Protein AF-A0A1I7RRE3-F1 (afdb_monomer_lite)

pLDDT: mean 70.36, std 20.57, range [21.48, 95.56]

Structure (mmCIF, N/CA/C/O backbone):
data_AF-A0A1I7RRE3-F1
#
_entry.id   AF-A0A1I7RRE3-F1
#
loop_
_atom_site.group_PDB
_atom_site.id
_atom_site.type_symbol
_atom_site.label_atom_id
_atom_site.label_alt_id
_atom_site.label_comp_id
_atom_site.label_asym_id
_atom_site.label_entity_id
_atom_site.label_seq_id
_atom_site.pdbx_PDB_ins_code
_atom_site.Cartn_x
_atom_site.Cartn_y
_atom_site.Cartn_z
_atom_site.occupancy
_atom_site.B_iso_or_equiv
_atom_site.auth_seq_id
_atom_site.auth_comp_id
_atom_site.auth_asym_id
_atom_site.auth_atom_id
_atom_site.pdbx_PDB_model_num
ATOM 1 N N . MET A 1 1 ? 34.543 3.860 60.910 1.00 34.72 1 MET A N 1
ATOM 2 C CA . MET A 1 1 ? 34.841 2.907 59.824 1.00 34.72 1 MET A CA 1
ATOM 3 C C . MET A 1 1 ? 33.791 3.144 58.756 1.00 34.72 1 MET A C 1
ATOM 5 O O . MET A 1 1 ? 32.624 2.877 58.995 1.00 34.72 1 MET A O 1
ATOM 9 N N . VAL A 1 2 ? 34.185 3.842 57.694 1.00 21.48 2 VAL A N 1
ATOM 10 C CA . VAL A 1 2 ? 33.288 4.367 56.658 1.00 21.48 2 VAL A CA 1
ATOM 11 C C . VAL A 1 2 ? 33.122 3.292 55.588 1.00 21.48 2 VAL A C 1
ATOM 13 O O . VAL A 1 2 ? 34.117 2.797 55.067 1.00 21.48 2 VAL A O 1
ATOM 16 N N . ILE A 1 3 ? 31.878 2.930 55.284 1.00 27.42 3 ILE A N 1
ATOM 17 C CA . ILE A 1 3 ? 31.523 2.140 54.104 1.00 27.42 3 ILE A CA 1
ATOM 18 C C . ILE A 1 3 ? 31.397 3.135 52.949 1.00 27.42 3 ILE A C 1
ATOM 20 O O . ILE A 1 3 ? 30.642 4.099 53.057 1.00 27.42 3 ILE A O 1
ATOM 24 N N . THR A 1 4 ? 32.152 2.919 51.874 1.00 25.50 4 THR A N 1
ATOM 25 C CA . THR A 1 4 ? 31.951 3.606 50.591 1.00 25.50 4 THR A CA 1
ATOM 26 C C . THR A 1 4 ? 31.671 2.571 49.511 1.00 25.50 4 THR A C 1
ATOM 28 O O . THR A 1 4 ? 32.272 1.498 49.487 1.00 25.50 4 THR A O 1
ATOM 31 N N . GLU A 1 5 ? 30.699 2.909 48.669 1.00 33.19 5 GLU A N 1
ATOM 32 C CA . GLU A 1 5 ? 30.283 2.206 47.459 1.00 33.19 5 GLU A CA 1
ATOM 33 C C . GLU A 1 5 ? 31.409 2.166 46.414 1.00 33.19 5 GLU A C 1
ATOM 35 O O . GLU A 1 5 ? 32.182 3.114 46.281 1.00 33.19 5 GLU A O 1
ATOM 40 N N . SER A 1 6 ? 31.446 1.107 45.601 1.00 26.72 6 SER A N 1
ATOM 41 C CA . SER A 1 6 ? 32.054 1.157 44.266 1.00 26.72 6 SER A CA 1
ATOM 42 C C . SER A 1 6 ? 31.208 0.347 43.274 1.00 26.72 6 SER A C 1
ATOM 44 O O . SER A 1 6 ? 30.738 -0.747 43.582 1.00 26.72 6 SER A O 1
ATOM 46 N N . GLN A 1 7 ? 30.944 0.957 42.116 1.00 30.67 7 GLN A N 1
ATOM 47 C CA . GLN A 1 7 ? 30.144 0.447 40.995 1.00 30.67 7 GLN A CA 1
ATOM 48 C C . GLN A 1 7 ? 30.857 -0.682 40.225 1.00 30.67 7 GLN A C 1
ATOM 50 O O . GLN A 1 7 ? 32.088 -0.699 40.209 1.00 30.67 7 GLN A O 1
ATOM 55 N N . PRO A 1 8 ? 30.141 -1.512 39.438 1.00 35.22 8 PRO A N 1
ATOM 56 C CA . PRO A 1 8 ? 30.727 -2.186 38.291 1.00 35.22 8 PRO A CA 1
ATOM 57 C C . PRO A 1 8 ? 30.384 -1.416 37.004 1.00 35.22 8 PRO A C 1
ATOM 59 O O . PRO A 1 8 ? 29.251 -1.441 36.527 1.00 35.22 8 PRO A O 1
ATOM 62 N N . SER A 1 9 ? 31.378 -0.756 36.414 1.00 33.72 9 SER A N 1
ATOM 63 C CA . SER A 1 9 ? 31.371 -0.401 34.993 1.00 33.72 9 SER A CA 1
ATOM 64 C C . SER A 1 9 ? 32.322 -1.355 34.278 1.00 33.72 9 SER A C 1
ATOM 66 O O . SER A 1 9 ? 33.537 -1.202 34.375 1.00 33.72 9 SER A O 1
ATOM 68 N N . SER A 1 10 ? 31.780 -2.342 33.573 1.00 34.59 10 SER A N 1
ATOM 69 C CA . SER A 1 10 ? 32.532 -3.027 32.520 1.00 34.59 10 SER A CA 1
ATOM 70 C C . SER A 1 10 ? 31.698 -2.992 31.252 1.00 34.59 10 SER A C 1
ATOM 72 O O . SER A 1 10 ? 30.489 -3.234 31.270 1.00 34.59 10 SER A O 1
ATOM 74 N N . THR A 1 11 ? 32.333 -2.559 30.175 1.00 39.00 11 THR A N 1
ATOM 75 C CA . THR A 1 11 ? 31.716 -2.417 28.860 1.00 39.00 11 THR A CA 1
ATOM 76 C C . THR A 1 11 ? 31.783 -3.756 28.116 1.00 39.00 11 THR A C 1
ATOM 78 O O . THR A 1 11 ? 32.614 -4.601 28.446 1.00 39.00 11 THR A O 1
ATOM 81 N N . PRO A 1 12 ? 30.975 -3.973 27.062 1.00 35.09 12 PRO A N 1
ATOM 82 C CA . PRO A 1 12 ? 31.058 -5.179 26.225 1.00 35.09 12 PRO A CA 1
ATOM 83 C C . PRO A 1 12 ? 32.452 -5.430 25.619 1.00 35.09 12 PRO A C 1
ATOM 85 O O . PRO A 1 12 ? 32.761 -6.548 25.211 1.00 35.09 12 PRO A O 1
ATOM 88 N N . LEU A 1 13 ? 33.299 -4.395 25.571 1.00 33.91 13 LEU A N 1
ATOM 89 C CA . LEU A 1 13 ? 34.683 -4.469 25.114 1.00 33.91 13 LEU A CA 1
ATOM 90 C C . LEU A 1 13 ? 35.576 -5.247 26.097 1.00 33.91 13 LEU A C 1
ATOM 92 O O . LEU A 1 13 ? 36.453 -5.991 25.666 1.00 33.91 13 LEU A O 1
ATOM 96 N N . ASP A 1 14 ? 35.304 -5.138 27.400 1.00 36.62 14 ASP A N 1
ATOM 97 C CA . ASP A 1 14 ? 36.082 -5.795 28.455 1.00 36.62 14 ASP A CA 1
ATOM 98 C C . ASP A 1 14 ? 35.827 -7.311 28.471 1.00 36.62 14 ASP A C 1
ATOM 100 O O . ASP A 1 14 ? 36.743 -8.097 28.698 1.00 36.62 14 ASP A O 1
ATOM 104 N N . ALA A 1 15 ? 34.610 -7.742 28.116 1.00 37.78 15 ALA A N 1
ATOM 105 C CA . ALA A 1 15 ? 34.274 -9.155 27.930 1.00 37.78 15 ALA A CA 1
ATOM 106 C C . ALA A 1 15 ? 34.931 -9.766 26.671 1.00 37.78 15 ALA A C 1
ATOM 108 O O . ALA A 1 15 ? 35.327 -10.932 26.683 1.00 37.78 15 ALA A O 1
ATOM 109 N N . LEU A 1 16 ? 35.099 -8.981 25.598 1.00 33.88 16 LEU A N 1
ATOM 110 C CA . LEU A 1 16 ? 35.800 -9.398 24.373 1.00 33.88 16 LEU A CA 1
ATOM 111 C C . LEU A 1 16 ? 37.323 -9.486 24.568 1.00 33.88 16 LEU A C 1
ATOM 113 O O . LEU A 1 16 ? 37.954 -10.405 24.049 1.00 33.88 16 LEU A O 1
ATOM 117 N N . LEU A 1 17 ? 37.908 -8.578 25.354 1.00 35.16 17 LEU A N 1
ATOM 118 C CA . LEU A 1 17 ? 39.323 -8.621 25.748 1.00 35.16 17 LEU A CA 1
ATOM 119 C C . LEU A 1 17 ? 39.625 -9.773 26.720 1.00 35.16 17 LEU A C 1
ATOM 121 O O . LEU A 1 17 ? 40.688 -10.391 26.629 1.00 35.16 17 LEU A O 1
ATOM 125 N N . LEU A 1 18 ? 38.676 -10.123 27.594 1.00 35.59 18 LEU A N 1
ATOM 126 C CA . LEU A 1 18 ? 38.779 -11.300 28.459 1.00 35.59 18 LEU A CA 1
ATOM 127 C C . LEU A 1 18 ? 38.742 -12.607 27.640 1.00 35.59 18 LEU A C 1
ATOM 129 O O . LEU A 1 18 ? 39.507 -13.528 27.902 1.00 35.59 18 LEU A O 1
ATOM 133 N N . LEU A 1 19 ? 37.921 -12.671 26.586 1.00 34.41 19 LEU A N 1
ATOM 134 C CA . LEU A 1 19 ? 37.891 -13.808 25.654 1.00 34.41 19 LEU A CA 1
ATOM 135 C C . LEU A 1 19 ? 39.173 -13.929 24.813 1.00 34.41 19 LEU A C 1
ATOM 137 O O . LEU A 1 19 ? 39.631 -15.040 24.556 1.00 34.41 19 LEU A O 1
ATOM 141 N N . ALA A 1 20 ? 39.786 -12.806 24.429 1.00 34.31 20 ALA A N 1
ATOM 142 C CA . ALA A 1 20 ? 41.046 -12.788 23.681 1.00 34.31 20 ALA A CA 1
ATOM 143 C C . ALA A 1 20 ? 42.277 -13.168 24.530 1.00 34.31 20 ALA A C 1
ATOM 145 O O . ALA A 1 20 ? 43.298 -13.554 23.974 1.00 34.31 20 ALA A O 1
ATOM 146 N N . THR A 1 21 ? 42.190 -13.073 25.861 1.00 35.84 21 THR A N 1
ATOM 147 C CA . THR A 1 21 ? 43.299 -13.389 26.786 1.00 35.84 21 THR A CA 1
ATOM 148 C C . THR A 1 21 ? 43.244 -14.807 27.364 1.00 35.84 21 THR A C 1
ATOM 150 O O . THR A 1 21 ? 44.251 -15.284 27.881 1.00 35.84 21 THR A O 1
ATOM 153 N N . ILE A 1 22 ? 42.103 -15.500 27.259 1.00 36.47 22 ILE A N 1
ATOM 154 C CA . ILE A 1 22 ? 41.921 -16.884 27.744 1.00 36.47 22 ILE A CA 1
ATOM 155 C C . ILE A 1 22 ? 42.278 -17.933 26.669 1.00 36.47 22 ILE A C 1
ATOM 157 O O . ILE A 1 22 ? 42.513 -19.096 26.996 1.00 36.47 22 ILE A O 1
ATOM 161 N N . LEU A 1 23 ? 42.377 -17.546 25.393 1.00 35.16 23 LEU A N 1
ATOM 162 C CA . LEU A 1 23 ? 42.794 -18.448 24.316 1.00 35.16 23 LEU A CA 1
ATOM 163 C C . LEU A 1 23 ? 44.332 -18.481 24.214 1.00 35.16 23 LEU A C 1
ATOM 165 O O . LEU A 1 23 ? 44.925 -17.454 23.888 1.00 35.16 23 LEU A O 1
ATOM 169 N N . PRO A 1 24 ? 45.007 -19.620 24.468 1.00 31.64 24 PRO A N 1
ATOM 170 C CA . PRO A 1 24 ? 46.436 -19.734 24.192 1.00 31.64 24 PRO A CA 1
ATOM 171 C C . PRO A 1 24 ? 46.684 -19.653 22.677 1.00 31.64 24 PRO A C 1
ATOM 173 O O . PRO A 1 24 ? 45.815 -20.039 21.894 1.00 31.64 24 PRO A O 1
ATOM 176 N N . ASP A 1 25 ? 47.887 -19.210 22.288 1.00 34.03 25 ASP A N 1
ATOM 177 C CA . ASP A 1 25 ? 48.413 -18.955 20.925 1.00 34.03 25 ASP A CA 1
ATOM 178 C C . ASP A 1 25 ? 48.361 -20.137 19.915 1.00 34.03 25 ASP A C 1
ATOM 180 O O . ASP A 1 25 ? 49.099 -20.177 18.932 1.00 34.03 25 ASP A O 1
ATOM 184 N N . ALA A 1 26 ? 47.495 -21.128 20.117 1.00 34.12 26 ALA A N 1
ATOM 185 C CA . ALA A 1 26 ? 47.406 -22.353 19.334 1.00 34.12 26 ALA A CA 1
ATOM 186 C C . ALA A 1 26 ? 45.986 -22.634 18.813 1.00 34.12 26 ALA A C 1
ATOM 188 O O . ALA A 1 26 ? 45.531 -23.769 18.859 1.00 34.12 26 ALA A O 1
ATOM 189 N N . PHE A 1 27 ? 45.283 -21.635 18.276 1.00 35.47 27 PHE A N 1
ATOM 190 C CA . PHE A 1 27 ? 44.182 -21.881 17.337 1.00 35.47 27 PHE A CA 1
ATOM 191 C C . PHE A 1 27 ? 44.278 -20.897 16.174 1.00 35.47 27 PHE A C 1
ATOM 193 O O . PHE A 1 27 ? 43.801 -19.766 16.220 1.00 35.47 27 PHE A O 1
ATOM 200 N N . LEU A 1 28 ? 44.974 -21.354 15.133 1.00 33.28 28 LEU A N 1
ATOM 201 C CA . LEU A 1 28 ? 45.070 -20.695 13.839 1.00 33.28 28 LEU A CA 1
ATOM 202 C C . LEU A 1 28 ? 43.667 -20.449 13.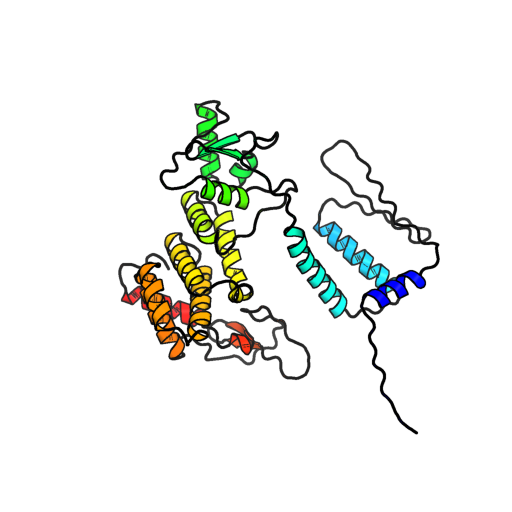269 1.00 33.28 28 LEU A C 1
ATOM 204 O O . LEU A 1 28 ? 42.800 -21.323 13.309 1.00 33.28 28 LEU A O 1
ATOM 208 N N . LEU A 1 29 ? 43.489 -19.242 12.732 1.00 34.69 29 LEU A N 1
ATOM 209 C CA . LEU A 1 29 ? 42.355 -18.803 11.921 1.00 34.69 29 LEU A CA 1
ATOM 210 C C . LEU A 1 29 ? 41.870 -19.906 10.958 1.00 34.69 29 LEU A C 1
ATOM 212 O O . LEU A 1 29 ? 42.706 -20.600 10.373 1.00 34.69 29 LEU A O 1
ATOM 216 N N . PRO A 1 30 ? 40.552 -20.043 10.718 1.00 36.41 30 PRO A N 1
ATOM 217 C CA . PRO A 1 30 ? 40.067 -20.900 9.646 1.00 36.41 30 PRO A CA 1
ATOM 218 C C . PRO A 1 30 ? 40.654 -20.415 8.315 1.00 36.41 30 PRO A C 1
ATOM 220 O O . PRO A 1 30 ? 40.437 -19.275 7.900 1.00 36.41 30 PRO A O 1
ATOM 223 N N . VAL A 1 31 ? 41.418 -21.284 7.655 1.00 34.12 31 VAL A N 1
ATOM 224 C CA . VAL A 1 31 ? 41.906 -21.054 6.295 1.00 34.12 31 VAL A CA 1
ATOM 225 C C . VAL A 1 31 ? 40.709 -21.202 5.361 1.00 34.12 31 VAL A C 1
ATOM 227 O O . VAL A 1 31 ? 40.138 -22.285 5.229 1.00 34.12 31 VAL A O 1
ATOM 230 N N . ILE A 1 32 ? 40.294 -20.092 4.755 1.00 34.56 32 ILE A N 1
ATOM 231 C CA . ILE A 1 32 ? 39.264 -20.070 3.718 1.00 34.56 32 ILE A CA 1
ATOM 232 C C . ILE A 1 32 ? 39.992 -20.166 2.380 1.00 34.56 32 ILE A C 1
ATOM 234 O O . ILE A 1 32 ? 40.516 -19.166 1.893 1.00 34.56 32 ILE A O 1
ATOM 238 N N . ASP A 1 33 ? 40.026 -21.360 1.795 1.00 33.47 33 ASP A N 1
ATOM 239 C CA . ASP A 1 33 ? 40.472 -21.538 0.414 1.00 33.47 33 ASP A CA 1
ATOM 240 C C . ASP A 1 33 ? 39.273 -21.408 -0.531 1.00 33.47 33 ASP A C 1
ATOM 242 O O . ASP A 1 33 ? 38.304 -22.169 -0.463 1.00 33.47 33 ASP A O 1
ATOM 246 N N . ILE A 1 34 ? 39.334 -20.420 -1.425 1.00 32.94 34 ILE A N 1
ATOM 247 C CA . ILE A 1 34 ? 38.356 -20.242 -2.499 1.00 32.94 34 ILE A CA 1
ATOM 248 C C . ILE A 1 34 ? 38.899 -20.974 -3.723 1.00 32.94 34 ILE A C 1
ATOM 250 O O . ILE A 1 34 ? 39.733 -20.449 -4.459 1.00 32.94 34 ILE A O 1
ATOM 254 N N . VAL A 1 35 ? 38.424 -22.197 -3.954 1.00 34.09 35 VAL A N 1
ATOM 255 C CA . VAL A 1 35 ? 38.742 -22.935 -5.182 1.00 34.09 35 VAL A CA 1
ATOM 256 C C . VAL A 1 35 ? 37.827 -22.431 -6.294 1.00 34.09 35 VAL A C 1
ATOM 258 O O . VAL A 1 35 ? 36.613 -22.627 -6.265 1.00 34.09 35 VAL A O 1
ATOM 261 N N . GLN A 1 36 ? 38.409 -21.740 -7.271 1.00 30.94 36 GLN A N 1
ATOM 262 C CA . GLN A 1 36 ? 37.688 -21.243 -8.436 1.00 30.94 36 GLN A CA 1
ATOM 263 C C . GLN A 1 36 ? 37.686 -22.326 -9.523 1.00 30.94 36 GLN A C 1
ATOM 265 O O . GLN A 1 36 ? 38.715 -22.574 -10.148 1.00 30.94 36 GLN A O 1
ATOM 270 N N . GLU A 1 37 ? 36.537 -22.959 -9.775 1.00 31.67 37 GLU A N 1
ATOM 271 C CA . GLU A 1 37 ? 36.392 -23.909 -10.883 1.00 31.67 37 GLU A CA 1
ATOM 272 C C . GLU A 1 37 ? 35.324 -23.463 -11.892 1.00 31.67 37 GLU A C 1
ATOM 274 O O . GLU A 1 37 ? 34.254 -22.951 -11.554 1.00 31.67 37 GLU A O 1
ATOM 279 N N . LYS A 1 38 ? 35.667 -23.608 -13.176 1.00 37.12 38 LYS A N 1
ATOM 280 C CA . LYS A 1 38 ? 34.880 -23.199 -14.344 1.00 37.12 38 LYS A CA 1
ATOM 281 C C . LYS A 1 38 ? 33.616 -24.054 -14.483 1.00 37.12 38 LYS A C 1
ATOM 283 O O . LYS A 1 38 ? 33.631 -25.054 -15.189 1.00 37.12 38 LYS A O 1
ATOM 288 N N . SER A 1 39 ? 32.516 -23.650 -13.859 1.00 39.22 39 SER A N 1
ATOM 289 C CA . SER A 1 39 ? 31.132 -23.834 -14.343 1.00 39.22 39 SER A CA 1
ATOM 290 C C . SER A 1 39 ? 30.149 -23.357 -13.270 1.00 39.22 39 SER A C 1
ATOM 292 O O . SER A 1 39 ? 30.149 -23.892 -12.176 1.00 39.22 39 SER A O 1
ATOM 294 N N . SER A 1 40 ? 29.370 -22.312 -13.585 1.00 37.25 40 SER A N 1
ATOM 295 C CA . SER A 1 40 ? 28.112 -21.792 -12.983 1.00 37.25 40 SER A CA 1
ATOM 296 C C . SER A 1 40 ? 27.721 -22.013 -11.498 1.00 37.25 40 SER A C 1
ATOM 298 O O . SER A 1 40 ? 26.581 -21.724 -11.142 1.00 37.25 40 SER A O 1
ATOM 300 N N . SER A 1 41 ? 28.602 -22.443 -10.601 1.00 35.56 41 SER A N 1
ATOM 301 C CA . SER A 1 41 ? 28.323 -22.594 -9.171 1.00 35.56 41 SER A CA 1
ATOM 302 C C . SER A 1 41 ? 29.587 -22.371 -8.346 1.00 35.56 41 SER A C 1
ATOM 304 O O . SER A 1 41 ? 30.546 -23.132 -8.451 1.00 35.56 41 SER A O 1
ATOM 306 N N . THR A 1 42 ? 29.575 -21.338 -7.504 1.00 37.84 42 THR A N 1
ATOM 307 C CA . THR A 1 42 ? 30.631 -21.079 -6.519 1.00 37.84 42 THR A CA 1
ATOM 308 C C . THR A 1 42 ? 30.416 -21.991 -5.315 1.00 37.84 42 THR A C 1
ATOM 310 O O . THR A 1 42 ? 29.418 -21.856 -4.608 1.00 37.84 42 THR A O 1
ATOM 313 N N . VAL A 1 43 ? 31.341 -22.919 -5.071 1.00 39.81 43 VAL A N 1
ATOM 314 C CA . VAL A 1 43 ? 31.334 -23.771 -3.875 1.00 39.81 43 VAL A CA 1
ATOM 315 C C . VAL A 1 43 ? 32.288 -23.162 -2.855 1.00 39.81 43 VAL A C 1
ATOM 317 O O . VAL A 1 43 ? 33.492 -23.100 -3.085 1.00 39.81 43 VAL A O 1
ATOM 320 N N . VAL A 1 44 ? 31.756 -22.699 -1.723 1.00 37.84 44 VAL A N 1
ATOM 321 C CA . VAL A 1 44 ? 32.577 -22.269 -0.582 1.00 37.84 44 VAL A CA 1
ATOM 322 C C . VAL A 1 44 ? 32.758 -23.470 0.335 1.00 37.84 44 VAL A C 1
ATOM 324 O O . VAL A 1 44 ? 31.779 -23.980 0.879 1.00 37.84 44 VAL A O 1
ATOM 327 N N . SER A 1 45 ? 34.001 -23.924 0.487 1.00 40.28 45 SER A N 1
ATOM 328 C CA . SER A 1 45 ? 34.361 -25.005 1.407 1.00 40.28 45 SER A CA 1
ATOM 329 C C . SER A 1 45 ? 34.936 -24.393 2.678 1.00 40.28 45 SER A C 1
ATOM 331 O O . SER A 1 45 ? 35.903 -23.638 2.619 1.00 40.28 45 SER A O 1
ATOM 333 N N . ILE A 1 46 ? 34.335 -24.693 3.829 1.00 40.88 46 ILE A N 1
ATOM 334 C CA . ILE A 1 46 ? 34.840 -24.248 5.133 1.00 40.88 46 ILE A CA 1
ATOM 335 C C . ILE A 1 46 ? 35.488 -25.448 5.815 1.00 40.88 46 ILE A C 1
ATOM 337 O O . ILE A 1 46 ? 34.828 -26.465 6.031 1.00 40.88 46 ILE A O 1
ATOM 341 N N . PHE A 1 47 ? 36.767 -25.320 6.164 1.00 40.91 47 PHE A N 1
ATOM 342 C CA . PHE A 1 47 ? 37.505 -26.329 6.915 1.00 40.91 47 PHE A CA 1
ATOM 343 C C . PHE A 1 47 ? 37.515 -25.964 8.397 1.00 40.91 47 PHE A C 1
ATOM 345 O O . PHE A 1 47 ? 38.035 -24.918 8.781 1.00 40.91 47 PHE A O 1
ATOM 352 N N . ILE A 1 48 ? 36.950 -26.838 9.231 1.00 44.44 48 ILE A N 1
ATOM 353 C CA . ILE A 1 48 ? 37.016 -26.705 10.688 1.00 44.44 48 ILE A CA 1
ATOM 354 C C . ILE A 1 48 ? 37.772 -27.918 11.236 1.00 44.44 48 ILE A C 1
ATOM 356 O O . ILE A 1 48 ? 37.264 -29.039 11.140 1.00 44.44 48 ILE A O 1
ATOM 360 N N . PRO A 1 49 ? 38.982 -27.735 11.788 1.00 39.59 49 PRO A N 1
ATOM 361 C CA . PRO A 1 49 ? 39.702 -28.822 12.429 1.00 39.59 49 PRO A CA 1
ATOM 362 C C . PRO A 1 49 ? 39.074 -29.120 13.796 1.00 39.59 49 PRO A C 1
ATOM 364 O O . PRO A 1 49 ? 39.119 -28.297 14.707 1.00 39.59 49 PRO A O 1
ATOM 367 N N . THR A 1 50 ? 38.503 -30.315 13.955 1.00 39.97 50 THR A N 1
ATOM 368 C CA . THR A 1 50 ? 38.024 -30.831 15.247 1.00 39.97 50 THR A CA 1
ATOM 369 C C . THR A 1 50 ? 38.773 -32.123 15.581 1.00 39.97 50 THR A C 1
ATOM 371 O O . THR A 1 50 ? 38.294 -33.224 15.303 1.00 39.97 50 THR A O 1
ATOM 374 N N . GLY A 1 51 ? 39.984 -32.012 16.139 1.00 64.62 51 GLY A N 1
ATOM 375 C CA . GLY A 1 51 ? 40.826 -33.178 16.449 1.00 64.62 51 GLY A CA 1
ATOM 376 C C . GLY A 1 51 ? 41.182 -34.015 15.207 1.00 64.62 51 GLY A C 1
ATOM 377 O O . GLY A 1 51 ? 41.517 -33.459 14.167 1.00 64.62 51 GLY A O 1
ATOM 378 N N . ASN A 1 52 ? 41.095 -35.351 15.300 1.00 36.69 52 ASN A N 1
ATOM 379 C CA . ASN A 1 52 ? 41.475 -36.289 14.223 1.00 36.69 52 ASN A CA 1
ATOM 380 C C . ASN A 1 52 ? 40.504 -36.346 13.024 1.00 36.69 52 ASN A C 1
ATOM 382 O O . ASN A 1 52 ? 40.723 -37.146 12.117 1.00 36.69 52 ASN A O 1
ATOM 386 N N . ASN A 1 53 ? 39.443 -35.535 13.000 1.00 33.69 53 ASN A N 1
ATOM 387 C CA . ASN A 1 53 ? 38.454 -35.543 11.924 1.00 33.69 53 ASN A CA 1
ATOM 388 C C . ASN A 1 53 ? 38.299 -34.152 11.302 1.00 33.69 53 ASN A C 1
ATOM 390 O O . ASN A 1 53 ? 38.210 -33.144 12.004 1.00 33.69 53 ASN A O 1
ATOM 394 N N . VAL A 1 54 ? 38.209 -34.127 9.972 1.00 38.66 54 VAL A N 1
ATOM 395 C CA . VAL A 1 54 ? 37.880 -32.938 9.179 1.00 38.66 54 VAL A CA 1
ATOM 396 C C . VAL A 1 54 ? 36.437 -33.077 8.713 1.00 38.66 54 VAL A C 1
ATOM 398 O O . VAL A 1 54 ? 36.092 -34.055 8.049 1.00 38.66 54 VAL A O 1
ATOM 401 N N . ILE A 1 55 ? 35.591 -32.110 9.065 1.00 40.41 55 ILE A N 1
ATOM 402 C CA . ILE A 1 55 ? 34.200 -32.060 8.608 1.00 40.41 55 ILE A CA 1
ATOM 403 C C . ILE A 1 55 ? 34.128 -31.105 7.417 1.00 40.41 55 ILE A C 1
ATOM 405 O O . ILE A 1 55 ? 34.467 -29.930 7.540 1.00 40.41 55 ILE A O 1
ATOM 409 N N . LEU A 1 56 ? 33.693 -31.618 6.264 1.00 38.28 56 LEU A N 1
ATOM 410 C CA . LEU A 1 56 ? 33.510 -30.842 5.040 1.00 38.28 56 LEU A CA 1
ATOM 411 C C . LEU A 1 56 ? 32.037 -30.437 4.901 1.00 38.28 56 LEU A C 1
ATOM 413 O O . LEU A 1 56 ? 31.162 -31.301 4.836 1.00 38.28 56 LEU A O 1
ATOM 417 N N . PHE A 1 57 ? 31.765 -29.137 4.796 1.00 43.47 57 PHE A N 1
ATOM 418 C CA . PHE A 1 57 ? 30.448 -28.630 4.409 1.00 43.47 57 PHE A CA 1
ATOM 419 C C . PHE A 1 57 ? 30.521 -28.027 3.007 1.00 43.47 57 PHE A C 1
ATOM 421 O O . PHE A 1 57 ? 31.230 -27.050 2.786 1.00 43.47 57 PHE A O 1
ATOM 428 N N . ALA A 1 58 ? 29.758 -28.597 2.074 1.00 38.69 58 ALA A N 1
ATOM 429 C CA . ALA A 1 58 ? 29.496 -28.014 0.762 1.00 38.69 58 ALA A CA 1
ATOM 430 C C . ALA A 1 58 ? 28.030 -27.565 0.721 1.00 38.69 58 ALA A C 1
ATOM 432 O O . ALA A 1 58 ? 27.127 -28.359 0.983 1.00 38.69 58 ALA A O 1
ATOM 433 N N . SER A 1 59 ? 27.773 -26.288 0.433 1.00 40.34 59 SER A N 1
ATOM 434 C CA . S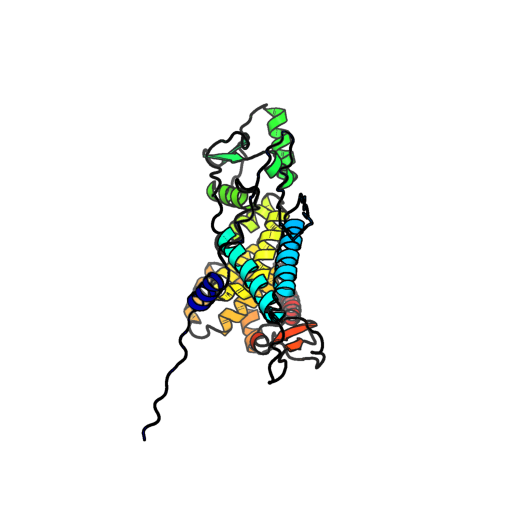ER A 1 59 ? 26.414 -25.740 0.418 1.00 40.34 59 SER A CA 1
ATOM 435 C C . SER A 1 59 ? 26.223 -24.716 -0.697 1.00 40.34 59 SER A C 1
ATOM 437 O O . SER A 1 59 ? 27.026 -23.801 -0.846 1.00 40.34 59 SER A O 1
ATOM 439 N N . ILE A 1 60 ? 25.106 -24.846 -1.422 1.00 44.88 60 ILE A N 1
ATOM 440 C CA . ILE A 1 60 ? 24.746 -24.044 -2.604 1.00 44.88 60 ILE A CA 1
ATOM 441 C C . ILE A 1 60 ? 23.681 -22.963 -2.283 1.00 44.88 60 ILE A C 1
ATOM 443 O O . ILE A 1 60 ? 23.309 -22.193 -3.159 1.00 44.88 60 ILE A O 1
ATOM 447 N N . TYR A 1 61 ? 23.194 -22.822 -1.038 1.00 50.69 61 TYR A N 1
ATOM 448 C CA . TYR A 1 61 ? 22.120 -21.857 -0.720 1.00 50.69 61 TYR A CA 1
ATOM 449 C C . TYR A 1 61 ? 22.333 -21.048 0.578 1.00 50.69 61 TYR A C 1
ATOM 451 O O . TYR A 1 61 ? 22.822 -21.588 1.572 1.00 50.69 61 TYR A O 1
ATOM 459 N N . PRO A 1 62 ? 21.875 -19.777 0.634 1.00 51.88 62 PRO A N 1
ATOM 460 C CA . PRO A 1 62 ? 22.014 -18.903 1.807 1.00 51.88 62 PRO A CA 1
ATOM 461 C C . PRO A 1 62 ? 21.304 -19.426 3.068 1.00 51.88 62 PRO A C 1
ATOM 463 O O . PRO A 1 62 ? 21.767 -19.169 4.175 1.00 51.88 62 PRO A O 1
ATOM 466 N N . ILE A 1 63 ? 20.222 -20.201 2.921 1.00 48.62 63 ILE A N 1
ATOM 467 C CA . ILE A 1 63 ? 19.521 -20.845 4.049 1.00 48.62 63 ILE A CA 1
ATOM 468 C C . ILE A 1 63 ? 20.387 -21.950 4.671 1.00 48.62 63 ILE A C 1
ATOM 470 O O . ILE A 1 63 ? 20.444 -22.092 5.888 1.00 48.62 63 ILE A O 1
ATOM 474 N N . VAL A 1 64 ? 21.115 -22.706 3.847 1.00 51.81 64 VAL A N 1
ATOM 475 C CA . VAL A 1 64 ? 21.983 -23.792 4.320 1.00 51.81 64 VAL A CA 1
ATOM 476 C C . VAL A 1 64 ? 23.232 -23.223 5.006 1.00 51.81 64 VAL A C 1
ATOM 478 O O . VAL A 1 64 ? 23.642 -23.744 6.037 1.00 51.81 64 VAL A O 1
ATOM 481 N N . MET A 1 65 ? 23.756 -22.086 4.531 1.00 55.50 65 MET A N 1
ATOM 482 C CA . MET A 1 65 ? 24.780 -21.302 5.242 1.00 55.50 65 MET A CA 1
ATOM 483 C C . MET A 1 65 ? 24.302 -20.829 6.625 1.00 55.50 65 MET A C 1
ATOM 485 O O . MET A 1 65 ? 25.043 -20.937 7.596 1.00 55.50 65 MET A O 1
ATOM 489 N N . GLN A 1 66 ? 23.055 -20.357 6.753 1.00 53.22 66 GLN A N 1
ATOM 490 C CA . GLN A 1 66 ? 22.495 -19.961 8.054 1.00 53.22 66 GLN A CA 1
ATOM 491 C C . GLN A 1 66 ? 22.377 -21.139 9.023 1.00 53.22 66 GLN A C 1
ATOM 493 O O . GLN A 1 66 ? 22.731 -21.003 10.193 1.00 53.22 66 GLN A O 1
ATOM 498 N N . ILE A 1 67 ? 21.910 -22.291 8.536 1.00 64.25 67 ILE A N 1
ATOM 499 C CA . ILE A 1 67 ? 21.825 -23.513 9.341 1.00 64.25 67 ILE A CA 1
ATOM 500 C C . ILE A 1 67 ? 23.231 -23.954 9.762 1.00 64.25 67 ILE A C 1
ATOM 502 O O . ILE A 1 67 ? 23.441 -24.241 10.935 1.00 64.25 67 ILE A O 1
ATOM 506 N N . ALA A 1 68 ? 24.209 -23.930 8.852 1.00 65.00 68 ALA A N 1
ATOM 507 C CA . ALA A 1 68 ? 25.592 -24.288 9.155 1.00 65.00 68 ALA A CA 1
ATOM 508 C C . ALA A 1 68 ? 26.212 -23.363 10.216 1.00 65.00 68 ALA A C 1
ATOM 510 O O . ALA A 1 68 ? 26.786 -23.849 11.185 1.00 65.00 68 ALA A O 1
ATOM 511 N N . ILE A 1 69 ? 26.032 -22.044 10.096 1.00 67.81 69 ILE A N 1
ATOM 512 C CA . ILE A 1 69 ? 26.530 -21.072 11.082 1.00 67.81 69 ILE A CA 1
ATOM 513 C C . ILE A 1 69 ? 25.848 -21.270 12.442 1.00 67.81 69 ILE A C 1
ATOM 515 O O . ILE A 1 69 ? 26.531 -21.284 13.463 1.00 67.81 69 ILE A O 1
ATOM 519 N N . MET A 1 70 ? 24.524 -21.470 12.479 1.00 67.00 70 MET A N 1
ATOM 520 C CA . MET A 1 70 ? 23.821 -21.746 13.739 1.00 67.00 70 MET A CA 1
ATOM 521 C C . MET A 1 70 ? 24.306 -23.040 14.390 1.00 67.00 70 MET A C 1
ATOM 523 O O . MET A 1 70 ? 24.521 -23.062 15.597 1.00 67.00 70 MET A O 1
ATOM 527 N N . VAL A 1 71 ? 24.526 -24.098 13.606 1.00 71.25 71 VAL A N 1
ATOM 528 C CA . VAL A 1 71 ? 25.070 -25.366 14.109 1.00 71.25 71 VAL A CA 1
ATOM 529 C C . VAL A 1 71 ? 26.481 -25.166 14.659 1.00 71.25 71 VAL A C 1
ATOM 531 O O . VAL A 1 71 ? 26.759 -25.643 15.752 1.00 71.25 71 VAL A O 1
ATOM 534 N N . VAL A 1 72 ? 27.349 -24.415 13.975 1.00 71.19 72 VAL A N 1
ATOM 535 C CA . VAL A 1 72 ? 28.709 -24.117 14.457 1.00 71.19 72 VAL A CA 1
ATOM 536 C C . VAL A 1 72 ? 28.679 -23.328 15.767 1.00 71.19 72 VAL A C 1
ATOM 538 O O . VAL A 1 72 ? 29.413 -23.669 16.689 1.00 71.19 72 VAL A O 1
ATOM 541 N N . ILE A 1 73 ? 27.801 -22.328 15.891 1.00 67.81 73 ILE A N 1
ATOM 542 C CA . ILE A 1 73 ? 27.639 -21.560 17.134 1.00 67.81 73 ILE A CA 1
ATOM 543 C C . ILE A 1 73 ? 27.140 -22.471 18.260 1.00 67.81 73 ILE A C 1
ATOM 545 O O . ILE A 1 73 ? 27.714 -22.467 19.342 1.00 67.81 73 ILE A O 1
ATOM 549 N 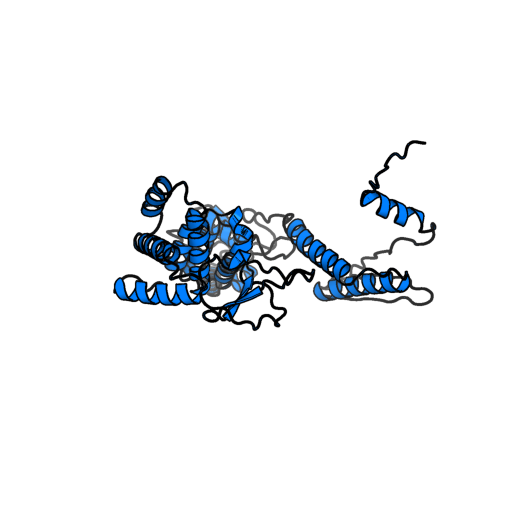N . ILE A 1 74 ? 26.123 -23.301 18.010 1.00 67.69 74 ILE A N 1
ATOM 550 C CA . ILE A 1 74 ? 25.594 -24.238 19.012 1.00 67.69 74 ILE A CA 1
ATOM 551 C C . ILE A 1 74 ? 26.673 -25.237 19.445 1.00 67.69 74 ILE A C 1
ATOM 553 O O . ILE A 1 74 ? 26.859 -25.448 20.639 1.00 67.69 74 ILE A O 1
ATOM 557 N N . VAL A 1 75 ? 27.419 -25.817 18.501 1.00 70.44 75 VAL A N 1
ATOM 558 C CA . VAL A 1 75 ? 28.503 -26.765 18.798 1.00 70.44 75 VAL A CA 1
ATOM 559 C C . VAL A 1 75 ? 29.614 -26.085 19.597 1.00 70.44 75 VAL A C 1
ATOM 561 O O . VAL A 1 75 ? 30.049 -26.638 20.601 1.00 70.44 75 VAL A O 1
ATOM 564 N N . ALA A 1 76 ? 30.031 -24.873 19.226 1.00 64.75 76 ALA A N 1
ATOM 565 C CA . ALA A 1 76 ? 31.047 -24.123 19.962 1.00 64.75 76 ALA A CA 1
ATOM 566 C C . ALA A 1 76 ? 30.602 -23.763 21.392 1.00 64.75 76 ALA A C 1
ATOM 568 O O . ALA A 1 76 ? 31.421 -23.779 22.309 1.00 64.75 76 ALA A O 1
ATOM 569 N N . LEU A 1 77 ? 29.316 -23.470 21.601 1.00 60.53 77 LEU A N 1
ATOM 570 C CA . LEU A 1 77 ? 28.761 -23.187 22.928 1.00 60.53 77 LEU A CA 1
ATOM 571 C C . LEU A 1 77 ? 28.658 -24.448 23.795 1.00 60.53 77 LEU A C 1
ATOM 573 O O . LEU A 1 77 ? 29.009 -24.404 24.971 1.00 60.53 77 LEU A O 1
ATOM 577 N N . VAL A 1 78 ? 28.246 -25.576 23.207 1.00 66.75 78 VAL A N 1
ATOM 578 C CA . VAL A 1 78 ? 28.165 -26.876 23.895 1.00 66.75 78 VAL A CA 1
ATOM 579 C C . VAL A 1 78 ? 29.554 -27.394 24.272 1.00 66.75 78 VAL A C 1
ATOM 581 O O . VAL A 1 78 ? 29.740 -27.866 25.388 1.00 66.75 78 VAL A O 1
ATOM 584 N N . VAL A 1 79 ? 30.537 -27.284 23.373 1.00 66.75 79 VAL A N 1
ATOM 585 C CA . VAL A 1 79 ? 31.911 -27.767 23.608 1.00 66.75 79 VAL A CA 1
ATOM 586 C C . VAL A 1 79 ? 32.625 -26.969 24.702 1.00 66.75 79 VAL A C 1
ATOM 588 O O . VAL A 1 79 ? 33.419 -27.542 25.439 1.00 66.75 79 VAL A O 1
ATOM 591 N N . ASN A 1 80 ? 32.329 -25.675 24.845 1.00 59.78 80 ASN A N 1
ATOM 592 C CA . ASN A 1 80 ? 32.953 -24.824 25.863 1.00 59.78 80 ASN A CA 1
ATOM 593 C C . ASN A 1 80 ? 32.169 -24.761 27.188 1.00 59.78 80 ASN A C 1
ATOM 595 O O . ASN A 1 80 ? 32.480 -23.922 28.029 1.00 59.78 80 ASN A O 1
ATOM 599 N N . GLU A 1 81 ? 31.135 -25.594 27.366 1.00 61.16 81 GLU A N 1
ATOM 600 C CA . GLU A 1 81 ? 30.223 -25.570 28.525 1.00 61.16 81 GLU A CA 1
ATOM 601 C C . GLU A 1 81 ? 29.628 -24.176 28.829 1.00 61.16 81 GLU A C 1
ATOM 603 O O . GLU A 1 81 ? 29.206 -23.880 29.949 1.00 61.16 81 GLU A O 1
ATOM 608 N N . ILE A 1 82 ? 29.550 -23.298 27.823 1.00 56.00 82 ILE A N 1
ATOM 609 C CA . ILE A 1 82 ? 28.997 -21.955 27.992 1.00 56.00 82 ILE A CA 1
ATOM 610 C C . ILE A 1 82 ? 27.482 -22.065 27.853 1.00 56.00 82 ILE A C 1
ATOM 612 O O . ILE A 1 82 ? 26.928 -22.085 26.752 1.00 56.00 82 ILE A O 1
ATOM 616 N N . PHE A 1 83 ? 26.799 -22.121 28.995 1.00 50.16 83 PHE A N 1
ATOM 617 C CA . PHE A 1 83 ? 25.342 -22.103 29.066 1.00 50.16 83 PHE A CA 1
ATOM 618 C C . PHE A 1 83 ? 24.815 -20.692 28.764 1.00 50.16 83 PHE A C 1
ATOM 620 O O . PHE A 1 83 ? 24.471 -19.915 29.653 1.00 50.16 83 PHE A O 1
ATOM 627 N N . ILE A 1 84 ? 24.769 -20.338 27.482 1.00 56.81 84 ILE A N 1
ATOM 628 C CA . ILE A 1 84 ? 24.042 -19.154 27.030 1.00 56.81 84 ILE A CA 1
ATOM 629 C C . ILE A 1 84 ? 22.560 -19.525 26.990 1.00 56.81 84 ILE A C 1
ATOM 631 O O . ILE A 1 84 ? 22.163 -20.470 26.306 1.00 56.81 84 ILE A O 1
ATOM 635 N N . GLY A 1 85 ? 21.734 -18.805 27.751 1.00 56.09 85 GLY A N 1
ATOM 636 C CA . GLY A 1 85 ? 20.291 -19.020 27.762 1.00 56.09 85 GLY A CA 1
ATOM 637 C C . GLY A 1 85 ? 19.715 -18.944 26.346 1.00 56.09 85 GLY A C 1
ATOM 638 O O . GLY A 1 85 ? 20.125 -18.114 25.536 1.00 56.09 85 GLY A O 1
ATOM 639 N N . PHE A 1 86 ? 18.736 -19.799 26.039 1.00 52.66 86 PHE A N 1
ATOM 640 C CA . PHE A 1 86 ? 18.081 -19.818 24.726 1.00 52.66 86 PHE A CA 1
ATOM 641 C C . PHE A 1 86 ? 17.542 -18.431 24.323 1.00 52.66 86 PHE A C 1
ATOM 643 O O . PHE A 1 86 ? 17.554 -18.098 23.140 1.00 52.66 86 PHE A O 1
ATOM 650 N N . SER A 1 87 ? 17.146 -17.590 25.292 1.00 48.97 87 SER A N 1
ATOM 651 C CA . SER A 1 87 ? 16.720 -16.212 25.019 1.00 48.97 87 SER A CA 1
ATOM 652 C C . SER A 1 87 ? 17.850 -15.336 24.477 1.00 48.97 87 SER A C 1
ATOM 654 O O . SER A 1 87 ? 17.608 -14.560 23.565 1.00 48.97 87 SER A O 1
ATOM 656 N N . THR A 1 88 ? 19.088 -15.500 24.947 1.00 54.81 88 THR A N 1
ATOM 657 C CA . THR A 1 88 ? 20.238 -14.706 24.492 1.00 54.81 88 THR A CA 1
ATOM 658 C C . THR A 1 88 ? 20.663 -15.110 23.080 1.00 54.81 88 THR A C 1
ATOM 660 O O . THR A 1 88 ? 21.033 -14.261 22.274 1.00 54.81 88 THR A O 1
ATOM 663 N N . VAL A 1 89 ? 20.549 -16.400 22.736 1.00 54.47 89 VAL A N 1
ATOM 664 C CA . VAL A 1 89 ? 20.745 -16.879 21.355 1.00 54.47 89 VAL A CA 1
ATOM 665 C C . VAL A 1 89 ? 19.662 -16.313 20.432 1.00 54.47 89 VAL A C 1
ATOM 667 O O . VAL A 1 89 ? 19.966 -15.889 19.316 1.00 54.47 89 VAL A O 1
ATOM 670 N N . LEU A 1 90 ? 18.411 -16.250 20.900 1.00 53.41 90 LEU A N 1
ATOM 671 C CA . LEU A 1 90 ? 17.308 -15.643 20.155 1.00 53.41 90 LEU A CA 1
ATOM 672 C C . LEU A 1 90 ? 17.507 -14.131 19.967 1.00 53.41 90 LEU A C 1
ATOM 674 O O . LEU A 1 90 ? 17.325 -13.631 18.860 1.00 53.41 90 LEU A O 1
ATOM 678 N N . GLU A 1 91 ? 17.939 -13.422 21.012 1.00 52.75 91 GLU A N 1
ATOM 679 C CA . GLU A 1 91 ? 18.255 -11.989 20.979 1.00 52.75 91 GLU A CA 1
ATOM 680 C C . GLU A 1 91 ? 19.431 -11.685 20.048 1.00 52.75 91 GLU A C 1
ATOM 682 O O . GLU A 1 91 ? 19.394 -10.722 19.276 1.00 52.75 91 GLU A O 1
ATOM 687 N N . MET A 1 92 ? 20.467 -12.527 20.051 1.00 51.53 92 MET A N 1
ATOM 688 C CA . MET A 1 92 ? 21.567 -12.437 19.095 1.00 51.53 92 MET A CA 1
ATOM 689 C C . MET A 1 92 ? 21.078 -12.687 17.666 1.00 51.53 92 MET A C 1
ATOM 691 O O . MET A 1 92 ? 21.436 -11.926 16.768 1.00 51.53 92 MET A O 1
ATOM 695 N N . ALA A 1 93 ? 20.212 -13.679 17.442 1.00 51.69 93 ALA A N 1
ATOM 696 C CA . ALA A 1 93 ? 19.629 -13.948 16.129 1.00 51.69 93 ALA A CA 1
ATOM 697 C C . ALA A 1 93 ? 18.748 -12.785 15.635 1.00 51.69 93 ALA A C 1
ATOM 699 O O . ALA A 1 93 ? 18.855 -12.390 14.472 1.00 51.69 93 ALA A O 1
ATOM 700 N N . SER A 1 94 ? 17.942 -12.173 16.510 1.00 47.09 94 SER A N 1
ATOM 701 C CA . SER A 1 94 ? 17.158 -10.981 16.172 1.00 47.09 94 SER A CA 1
ATOM 702 C C . SER A 1 94 ? 18.043 -9.760 15.929 1.00 47.09 94 SER A C 1
ATOM 704 O O . SER A 1 94 ? 17.777 -8.991 15.010 1.00 47.09 94 SER A O 1
ATOM 706 N N . THR A 1 95 ? 19.139 -9.610 16.679 1.00 45.75 95 THR A N 1
ATOM 707 C CA . THR A 1 95 ? 20.118 -8.529 16.479 1.00 45.75 95 THR A CA 1
ATOM 708 C C . THR A 1 95 ? 20.878 -8.707 15.165 1.00 45.75 95 THR A C 1
ATOM 710 O O . THR A 1 95 ? 21.146 -7.727 14.476 1.00 45.75 95 THR A O 1
ATOM 713 N N . ILE A 1 96 ? 21.187 -9.945 14.767 1.00 51.22 96 ILE A N 1
ATOM 714 C CA . ILE A 1 96 ? 21.772 -10.266 13.459 1.00 51.22 96 ILE A CA 1
ATOM 715 C C . ILE A 1 96 ? 20.759 -9.990 12.341 1.00 51.22 96 ILE A C 1
ATOM 717 O O . ILE A 1 96 ? 21.143 -9.423 11.323 1.00 51.22 96 ILE A O 1
ATOM 721 N N . ALA A 1 97 ? 19.474 -10.309 12.525 1.00 46.84 97 ALA A N 1
ATOM 722 C CA . ALA A 1 97 ? 18.422 -9.986 11.557 1.00 46.84 97 ALA A CA 1
ATOM 723 C C . ALA A 1 97 ? 18.235 -8.465 11.379 1.00 46.84 97 ALA A C 1
ATOM 725 O O . ALA A 1 97 ? 18.161 -7.991 10.247 1.00 46.84 97 ALA A O 1
ATOM 726 N N . LEU A 1 98 ? 18.257 -7.698 12.475 1.00 42.81 98 LEU A N 1
ATOM 727 C CA . LEU A 1 98 ? 18.214 -6.229 12.471 1.00 42.81 98 LEU A CA 1
ATOM 728 C C . LEU A 1 98 ? 19.480 -5.609 11.863 1.00 42.81 98 LEU A C 1
ATOM 730 O O . LEU A 1 98 ? 19.394 -4.724 11.018 1.00 42.81 98 LEU A O 1
ATOM 734 N N . LYS A 1 99 ? 20.672 -6.107 12.216 1.00 41.81 99 LYS A N 1
ATOM 735 C CA . LYS A 1 99 ? 21.931 -5.677 11.585 1.00 41.81 99 LYS A CA 1
ATOM 736 C C . LYS A 1 99 ? 21.990 -6.044 10.106 1.00 41.81 99 LYS A C 1
ATOM 738 O O . LYS A 1 99 ? 22.656 -5.347 9.350 1.00 41.81 99 LYS A O 1
ATOM 743 N N . ARG A 1 100 ? 21.277 -7.087 9.673 1.00 46.75 100 ARG A N 1
ATOM 744 C CA . ARG A 1 100 ? 21.120 -7.421 8.257 1.00 46.75 100 ARG A CA 1
ATOM 745 C C . ARG A 1 100 ? 20.322 -6.346 7.529 1.00 46.75 100 ARG A C 1
ATOM 747 O O . ARG A 1 100 ? 20.767 -5.942 6.468 1.00 46.75 100 ARG A O 1
ATOM 754 N N . GLU A 1 101 ? 19.223 -5.836 8.096 1.00 46.78 101 GLU A N 1
ATOM 755 C CA . GLU A 1 101 ? 18.499 -4.673 7.536 1.00 46.78 101 GLU A CA 1
ATOM 756 C C . GLU A 1 101 ? 19.400 -3.431 7.431 1.00 46.78 101 GLU A C 1
ATOM 758 O O . GLU A 1 101 ? 19.325 -2.704 6.444 1.00 46.78 101 GLU A O 1
ATOM 763 N N . VAL A 1 102 ? 20.327 -3.242 8.376 1.00 42.91 102 VAL A N 1
ATOM 764 C CA . VAL A 1 102 ? 21.333 -2.168 8.303 1.00 42.91 102 VAL A CA 1
ATOM 765 C C . VAL A 1 102 ? 22.415 -2.453 7.247 1.00 42.91 102 VAL A C 1
ATOM 767 O O . VAL A 1 102 ? 22.795 -1.548 6.516 1.00 42.91 102 VAL A O 1
ATOM 770 N N . LEU A 1 103 ? 22.877 -3.693 7.073 1.00 42.50 103 LEU A N 1
ATOM 771 C CA . LEU A 1 103 ? 23.796 -4.077 5.985 1.00 42.50 103 LEU A CA 1
ATOM 772 C C . LEU A 1 103 ? 23.130 -4.019 4.599 1.00 42.50 103 LEU A C 1
ATOM 774 O O . LEU A 1 103 ? 23.790 -3.678 3.623 1.00 42.50 103 LEU A O 1
ATOM 778 N N . TYR A 1 104 ? 21.817 -4.257 4.514 1.00 48.28 104 TYR A N 1
ATOM 779 C CA . TYR A 1 104 ? 21.013 -4.026 3.308 1.00 48.28 104 TYR A CA 1
ATOM 780 C C . TYR A 1 104 ? 20.958 -2.544 2.909 1.00 48.28 104 TYR A C 1
ATOM 782 O O . TYR A 1 104 ? 20.619 -2.255 1.769 1.00 48.28 104 TYR A O 1
ATOM 790 N N . SER A 1 105 ? 21.313 -1.605 3.794 1.00 45.00 105 SER A N 1
ATOM 791 C CA . SER A 1 105 ? 21.394 -0.181 3.434 1.00 45.00 105 SER A CA 1
ATOM 792 C C . SER A 1 105 ? 22.686 0.200 2.693 1.00 45.00 105 SER A C 1
ATOM 794 O O . SER A 1 105 ? 22.769 1.291 2.139 1.00 45.00 105 SER A O 1
ATOM 796 N N . GLN A 1 106 ? 23.673 -0.704 2.616 1.00 44.81 106 GLN A N 1
ATOM 797 C CA . GLN A 1 106 ? 24.858 -0.564 1.761 1.00 44.81 106 GLN A CA 1
ATOM 798 C C . GLN A 1 106 ? 24.665 -1.327 0.441 1.00 44.81 106 GLN A C 1
ATOM 800 O O . GLN A 1 106 ? 25.486 -2.149 0.038 1.00 44.81 106 GLN A O 1
ATOM 805 N N . THR A 1 107 ? 23.542 -1.106 -0.238 1.00 53.34 107 THR A N 1
ATOM 806 C CA . THR A 1 107 ? 23.384 -1.555 -1.622 1.00 53.34 107 THR A CA 1
ATOM 807 C C . THR A 1 107 ? 24.279 -0.706 -2.508 1.00 53.34 107 THR A C 1
ATOM 809 O O . THR A 1 107 ? 24.125 0.513 -2.540 1.00 53.34 107 THR A O 1
ATOM 812 N N . VAL A 1 108 ? 25.183 -1.347 -3.250 1.00 64.50 108 VAL A N 1
ATOM 813 C CA . VAL A 1 108 ? 25.794 -0.733 -4.433 1.00 64.50 108 VAL A CA 1
ATOM 814 C C . VAL A 1 108 ? 24.638 -0.360 -5.360 1.00 64.50 108 VAL A C 1
ATOM 816 O O . VAL A 1 108 ? 23.951 -1.234 -5.897 1.00 64.50 108 VAL A O 1
ATOM 819 N N . GLU A 1 109 ? 24.322 0.931 -5.411 1.00 70.38 109 GLU A N 1
ATOM 820 C CA . GLU A 1 109 ? 23.195 1.446 -6.175 1.00 70.38 109 GLU A CA 1
ATOM 821 C C . GLU A 1 109 ? 23.501 1.278 -7.665 1.00 70.38 109 GLU A C 1
ATOM 823 O O . GLU A 1 109 ? 24.512 1.769 -8.163 1.00 70.38 109 GLU A O 1
ATOM 828 N N . VAL A 1 110 ? 22.637 0.552 -8.376 1.00 79.81 110 VAL A N 1
ATOM 829 C CA . VAL A 1 110 ? 22.767 0.385 -9.825 1.00 79.81 110 VAL A CA 1
ATOM 830 C C . VAL A 1 110 ? 22.299 1.663 -10.502 1.00 79.81 110 VAL A C 1
ATOM 832 O O . VAL A 1 110 ? 21.126 2.034 -10.401 1.00 79.81 110 VAL A O 1
ATOM 835 N N . ASP A 1 111 ? 23.192 2.304 -11.251 1.00 86.81 111 ASP A N 1
ATOM 836 C CA . ASP A 1 111 ? 22.807 3.413 -12.115 1.00 86.81 111 ASP A CA 1
ATOM 837 C C . ASP A 1 111 ? 22.205 2.886 -13.426 1.00 86.81 111 ASP A C 1
ATOM 839 O O . ASP A 1 111 ? 22.916 2.474 -14.346 1.00 86.81 111 ASP A O 1
ATOM 843 N N . TYR A 1 112 ? 20.873 2.897 -13.516 1.00 87.31 112 TYR A N 1
ATOM 844 C CA . TYR A 1 112 ? 20.113 2.511 -14.712 1.00 87.31 112 TYR A CA 1
ATOM 845 C C . TYR A 1 112 ? 20.201 3.524 -15.863 1.00 87.31 112 TYR A C 1
ATOM 847 O O . TYR A 1 112 ? 19.639 3.274 -16.925 1.00 87.31 112 TYR A O 1
ATOM 855 N N . ARG A 1 113 ? 20.897 4.652 -15.696 1.00 90.31 113 ARG A N 1
ATOM 856 C CA . ARG A 1 113 ? 21.099 5.657 -16.754 1.00 90.31 113 ARG A CA 1
ATOM 857 C C . ARG A 1 113 ? 22.280 5.318 -17.663 1.00 90.31 113 ARG A C 1
ATOM 859 O O . ARG A 1 113 ? 22.388 5.872 -18.754 1.00 90.31 113 ARG A O 1
ATOM 866 N N . ILE A 1 114 ? 23.156 4.412 -17.228 1.00 89.12 114 ILE A N 1
ATOM 867 C CA . ILE A 1 114 ? 24.373 4.025 -17.945 1.00 89.12 114 ILE A CA 1
ATOM 868 C C . ILE A 1 114 ? 24.196 2.609 -18.516 1.00 89.12 114 ILE A C 1
ATOM 870 O O . ILE A 1 114 ? 23.763 1.711 -17.785 1.00 89.12 114 ILE A O 1
ATOM 874 N N . PRO A 1 115 ? 24.526 2.383 -19.802 1.00 87.31 115 PRO A N 1
ATOM 875 C CA . PRO A 1 115 ? 24.475 1.056 -20.397 1.00 87.31 115 PRO A CA 1
ATOM 876 C C . PRO A 1 115 ? 25.512 0.129 -19.764 1.00 87.31 115 PRO A C 1
ATOM 878 O O . PRO A 1 115 ? 26.621 0.534 -19.423 1.00 87.31 115 PRO A O 1
ATOM 881 N N . ASP A 1 116 ? 25.160 -1.145 -19.675 1.00 85.00 116 ASP A N 1
ATOM 882 C CA . ASP A 1 116 ? 26.020 -2.198 -19.144 1.00 85.00 116 ASP A CA 1
ATOM 883 C C . ASP A 1 116 ? 25.868 -3.459 -20.001 1.00 85.00 116 ASP A C 1
ATOM 885 O O . ASP A 1 116 ? 24.853 -3.664 -20.666 1.00 85.00 116 ASP A O 1
ATOM 889 N N . SER A 1 117 ? 26.885 -4.315 -19.970 1.00 83.06 117 SER A N 1
ATOM 890 C CA . SER A 1 117 ? 26.952 -5.612 -20.648 1.00 83.06 117 SER A CA 1
ATOM 891 C C . SER A 1 117 ? 25.697 -6.474 -20.452 1.00 83.06 117 SER A C 1
ATOM 893 O O . SER A 1 117 ? 25.247 -7.130 -21.391 1.00 83.06 117 SER A O 1
ATOM 895 N N . ASN A 1 118 ? 25.086 -6.415 -19.266 1.00 81.56 118 ASN A N 1
ATOM 896 C CA . ASN A 1 118 ? 23.865 -7.151 -18.936 1.00 81.56 118 ASN A CA 1
ATOM 897 C C . ASN A 1 118 ? 22.572 -6.350 -19.197 1.00 81.56 118 ASN A C 1
ATOM 899 O O . ASN A 1 118 ? 21.485 -6.921 -19.221 1.00 81.56 118 ASN A O 1
ATOM 903 N N . ARG A 1 119 ? 22.666 -5.035 -19.432 1.00 84.00 119 ARG A N 1
ATOM 904 C CA . ARG A 1 119 ? 21.536 -4.097 -19.563 1.00 84.00 119 ARG A CA 1
ATOM 905 C C . ARG A 1 119 ? 21.559 -3.425 -20.934 1.00 84.00 119 ARG A C 1
ATOM 907 O O . ARG A 1 119 ? 21.818 -2.233 -21.065 1.00 84.00 119 ARG A O 1
ATOM 914 N N . HIS A 1 120 ? 21.335 -4.220 -21.974 1.00 81.69 120 HIS A N 1
ATOM 915 C CA . HIS A 1 120 ? 21.458 -3.779 -23.367 1.00 81.69 120 HIS A CA 1
ATOM 916 C C . HIS A 1 120 ? 20.153 -3.236 -23.968 1.00 81.69 120 HIS A C 1
ATOM 918 O O . HIS A 1 120 ? 20.169 -2.746 -25.097 1.00 81.69 120 HIS A O 1
ATOM 924 N N . LEU A 1 121 ? 19.026 -3.327 -23.251 1.00 84.00 121 LEU A N 1
ATOM 925 C CA . LEU A 1 121 ? 17.768 -2.738 -23.697 1.00 84.00 121 LEU A CA 1
ATOM 926 C C . LEU A 1 121 ? 17.670 -1.292 -23.218 1.00 84.00 121 LEU A C 1
ATOM 928 O O . LEU A 1 121 ? 17.624 -1.032 -22.018 1.00 84.00 121 LEU A O 1
ATOM 932 N N . GLU A 1 122 ? 17.599 -0.376 -24.178 1.00 86.94 122 GLU A N 1
ATOM 933 C CA . GLU A 1 122 ? 17.351 1.041 -23.959 1.00 86.94 122 GLU A CA 1
ATOM 934 C C . GLU A 1 122 ? 15.837 1.310 -23.960 1.00 86.94 122 GLU A C 1
ATOM 936 O O . GLU A 1 122 ? 15.139 1.053 -24.939 1.00 86.94 122 GLU A O 1
ATOM 941 N N . VAL A 1 123 ? 15.321 1.855 -22.864 1.00 83.50 123 VAL A N 1
ATO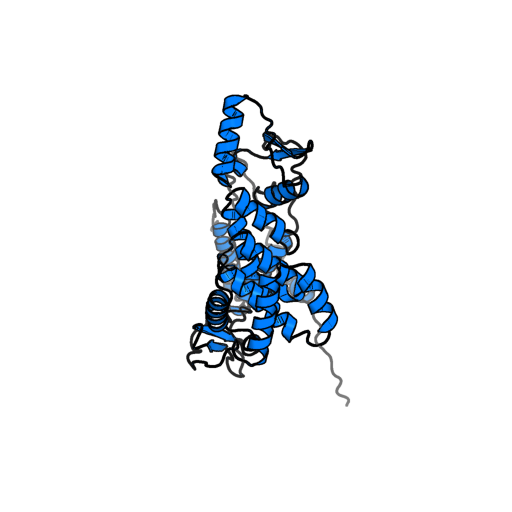M 942 C CA . VAL A 1 123 ? 13.956 2.363 -22.724 1.00 83.50 123 VAL A CA 1
ATOM 943 C C . VAL A 1 123 ? 14.034 3.886 -22.712 1.00 83.50 123 VAL A C 1
ATOM 945 O O . VAL A 1 123 ? 14.603 4.472 -21.793 1.00 83.50 123 VAL A O 1
ATOM 948 N N . ARG A 1 124 ? 13.480 4.538 -23.733 1.00 83.62 124 ARG A N 1
ATOM 949 C CA . ARG A 1 124 ? 13.452 5.997 -23.854 1.00 83.62 124 ARG A CA 1
ATOM 950 C C . ARG A 1 124 ? 12.154 6.558 -23.298 1.00 83.62 124 ARG A C 1
ATOM 952 O O . ARG A 1 124 ? 11.084 6.276 -23.821 1.00 83.62 124 ARG A O 1
ATOM 959 N N . VAL A 1 125 ? 12.251 7.379 -22.260 1.00 82.69 125 VAL A N 1
ATOM 960 C CA . VAL A 1 125 ? 11.115 8.082 -21.653 1.00 82.69 125 VAL A CA 1
ATOM 961 C C . VAL A 1 125 ? 11.411 9.574 -21.705 1.00 82.69 125 VAL A C 1
ATOM 963 O O . VAL A 1 125 ? 12.395 10.027 -21.125 1.00 82.69 125 VAL A O 1
ATOM 966 N N . ALA A 1 126 ? 10.584 10.342 -22.420 1.00 81.81 126 ALA A N 1
ATOM 967 C CA . ALA A 1 126 ? 10.740 11.793 -22.570 1.00 81.81 126 ALA A CA 1
ATOM 968 C C . ALA A 1 126 ? 12.167 12.224 -22.994 1.00 81.81 126 ALA A C 1
ATOM 970 O O . ALA A 1 126 ? 12.778 13.088 -22.365 1.00 81.81 126 ALA A O 1
ATOM 971 N N . ASN A 1 127 ? 12.706 11.607 -24.056 1.00 84.38 127 ASN A N 1
ATOM 972 C CA . ASN A 1 127 ? 14.070 11.819 -24.577 1.00 84.38 127 ASN A CA 1
ATOM 973 C C . ASN A 1 127 ? 15.225 11.456 -23.625 1.00 84.38 127 ASN A C 1
ATOM 975 O O . ASN A 1 127 ? 16.375 11.791 -23.908 1.00 84.38 127 ASN A O 1
ATOM 979 N N . GLN A 1 128 ? 14.954 10.767 -22.519 1.00 88.81 128 GLN A N 1
ATOM 980 C CA . GLN A 1 128 ? 15.979 10.249 -21.617 1.00 88.81 128 GLN A CA 1
ATOM 981 C C . GLN A 1 128 ? 16.015 8.724 -21.673 1.00 88.81 128 GLN A C 1
ATOM 983 O O . GLN A 1 128 ? 14.976 8.078 -21.795 1.00 88.81 128 GLN A O 1
ATOM 988 N N . SER A 1 129 ? 17.213 8.154 -21.578 1.00 89.56 129 SER A N 1
ATOM 989 C CA . SER A 1 129 ? 17.443 6.719 -21.751 1.00 89.56 129 SER A CA 1
ATOM 990 C C . SER A 1 129 ? 17.615 6.005 -20.411 1.00 89.56 129 SER A C 1
ATOM 992 O O . SER A 1 129 ? 18.362 6.455 -19.544 1.00 89.56 129 SER A O 1
ATOM 994 N N . LEU A 1 130 ? 16.940 4.866 -20.267 1.00 88.50 130 LEU A N 1
ATOM 995 C CA . LEU A 1 130 ? 17.118 3.896 -19.190 1.00 88.50 130 LEU A CA 1
ATOM 996 C C . LEU A 1 130 ? 17.605 2.578 -19.779 1.00 88.50 130 LEU A C 1
ATOM 998 O O . LEU A 1 130 ? 17.078 2.121 -20.786 1.00 88.50 130 LEU A O 1
ATOM 1002 N N . PHE A 1 131 ? 18.570 1.940 -19.136 1.00 88.38 131 PHE A N 1
ATOM 1003 C CA . PHE A 1 131 ? 19.153 0.686 -19.590 1.00 88.38 131 PHE A CA 1
ATOM 1004 C C . PHE A 1 131 ? 18.791 -0.435 -18.627 1.00 88.38 131 PHE A C 1
ATOM 1006 O O . PHE A 1 131 ? 19.162 -0.412 -17.452 1.00 88.38 131 PHE A O 1
ATOM 1013 N N . VAL A 1 132 ? 18.057 -1.426 -19.124 1.00 86.31 132 VAL A N 1
ATOM 1014 C CA . VAL A 1 132 ? 17.515 -2.532 -18.327 1.00 86.31 132 VAL A CA 1
ATOM 1015 C C . VAL A 1 132 ? 17.876 -3.878 -18.947 1.00 86.31 132 VAL A C 1
ATOM 1017 O O . VAL A 1 132 ? 18.136 -3.982 -20.145 1.00 86.31 132 VAL A O 1
ATOM 1020 N N . ASP A 1 133 ? 17.905 -4.924 -18.122 1.00 85.06 133 ASP A N 1
ATOM 1021 C CA . ASP A 1 133 ? 17.993 -6.299 -18.616 1.00 85.06 133 ASP A CA 1
ATOM 1022 C C . ASP A 1 133 ? 16.591 -6.739 -19.082 1.00 85.06 133 ASP A C 1
ATOM 1024 O O . ASP A 1 133 ? 15.659 -6.761 -18.264 1.00 85.06 133 ASP A O 1
ATOM 1028 N N . PRO A 1 134 ? 16.408 -7.104 -20.367 1.00 79.06 134 PRO A N 1
ATOM 1029 C CA . PRO A 1 134 ? 15.137 -7.613 -20.871 1.00 79.06 134 PRO A CA 1
ATOM 1030 C C . PRO A 1 134 ? 14.573 -8.771 -20.052 1.00 79.06 134 PRO A C 1
ATOM 1032 O O . PRO A 1 134 ? 13.359 -8.847 -19.886 1.00 79.06 134 PRO A O 1
ATOM 1035 N N . LYS A 1 135 ? 15.427 -9.662 -19.531 1.00 81.31 135 LYS A N 1
ATOM 1036 C CA . LYS A 1 135 ? 14.987 -10.835 -18.762 1.00 81.31 135 LYS A CA 1
ATOM 1037 C C . LYS A 1 135 ? 14.304 -10.415 -17.466 1.00 81.31 135 LYS A C 1
ATOM 1039 O O . LYS A 1 135 ? 13.218 -10.895 -17.159 1.00 81.31 135 LYS A O 1
ATOM 1044 N N . HIS A 1 136 ? 14.890 -9.455 -16.751 1.00 79.88 136 HIS A N 1
ATOM 1045 C CA . HIS A 1 136 ? 14.312 -8.948 -15.508 1.00 79.88 136 HIS A CA 1
ATOM 1046 C C . HIS A 1 136 ? 12.973 -8.255 -15.744 1.00 79.88 136 HIS A C 1
ATOM 1048 O O . HIS A 1 136 ? 12.023 -8.488 -15.003 1.00 79.88 136 HIS A O 1
ATOM 1054 N N . ILE A 1 137 ? 12.868 -7.443 -16.796 1.00 76.75 137 ILE A N 1
ATOM 1055 C CA . ILE A 1 137 ? 11.603 -6.784 -17.130 1.00 76.75 137 ILE A CA 1
ATOM 1056 C C . ILE A 1 137 ? 10.543 -7.816 -17.544 1.00 76.75 137 ILE A C 1
ATOM 1058 O O . ILE A 1 137 ? 9.380 -7.696 -17.143 1.00 76.75 137 ILE A O 1
ATOM 1062 N N . GLN A 1 138 ? 10.944 -8.857 -18.283 1.00 76.44 138 GLN A N 1
ATOM 1063 C CA . GLN A 1 138 ? 10.037 -9.918 -18.711 1.00 76.44 138 GLN A CA 1
ATOM 1064 C C . GLN A 1 138 ? 9.437 -10.706 -17.537 1.00 76.44 138 GLN A C 1
ATOM 1066 O O . GLN A 1 138 ? 8.252 -11.043 -17.546 1.00 76.44 138 GLN A O 1
ATOM 1071 N N . ASP A 1 139 ? 10.238 -10.956 -16.502 1.00 75.94 139 ASP A N 1
ATOM 1072 C CA . ASP A 1 139 ? 9.816 -11.677 -15.296 1.00 75.94 139 ASP A CA 1
ATOM 1073 C C . ASP A 1 139 ? 8.915 -10.845 -14.369 1.00 75.94 139 ASP A C 1
ATOM 1075 O O . ASP A 1 139 ? 8.359 -11.352 -13.383 1.00 75.94 139 ASP A O 1
ATOM 1079 N N . VAL A 1 140 ? 8.808 -9.542 -14.623 1.00 72.62 140 VAL A N 1
ATOM 1080 C CA . VAL A 1 140 ? 8.113 -8.599 -13.750 1.00 72.62 140 VAL A CA 1
ATOM 1081 C C . VAL A 1 140 ? 6.696 -8.308 -14.234 1.00 72.62 140 VAL A C 1
ATOM 1083 O O . VAL A 1 140 ? 5.777 -8.323 -13.412 1.00 72.62 140 VAL A O 1
ATOM 1086 N N . SER A 1 141 ? 6.495 -8.079 -15.534 1.00 72.69 141 SER A N 1
ATOM 1087 C CA . SER A 1 141 ? 5.167 -7.807 -16.092 1.00 72.69 141 SER A CA 1
ATOM 1088 C C . SER A 1 141 ? 4.963 -8.505 -17.433 1.00 72.69 141 SER A C 1
ATOM 1090 O O . SER A 1 141 ? 5.603 -8.116 -18.407 1.00 72.69 141 SER A O 1
ATOM 1092 N N . PRO A 1 142 ? 4.008 -9.448 -17.534 1.00 70.44 142 PRO A N 1
ATOM 1093 C CA . PRO A 1 142 ? 3.641 -10.071 -18.804 1.00 70.44 142 PRO A CA 1
ATOM 1094 C C . PRO A 1 142 ? 3.221 -9.063 -19.883 1.00 70.44 142 PRO A C 1
ATOM 1096 O O . PRO A 1 142 ? 3.463 -9.302 -21.065 1.00 70.44 142 PRO A O 1
ATOM 1099 N N . GLN A 1 143 ? 2.616 -7.932 -19.495 1.00 72.31 143 GLN A N 1
ATOM 1100 C CA . GLN A 1 143 ? 2.257 -6.867 -20.435 1.00 72.31 143 GLN A CA 1
ATOM 1101 C C . GLN A 1 143 ? 3.494 -6.171 -20.989 1.00 72.31 143 GLN A C 1
ATOM 1103 O O . GLN A 1 143 ? 3.590 -5.962 -22.198 1.00 72.31 143 GLN A O 1
ATOM 1108 N N . VAL A 1 144 ? 4.459 -5.855 -20.121 1.00 68.00 144 VAL A N 1
ATOM 1109 C CA . VAL A 1 144 ? 5.720 -5.265 -20.567 1.00 68.00 144 VAL A CA 1
ATOM 1110 C C . VAL A 1 144 ? 6.479 -6.278 -21.421 1.00 68.00 144 VAL A C 1
ATOM 1112 O O . VAL A 1 144 ? 6.949 -5.912 -22.486 1.00 68.00 144 VAL A O 1
ATOM 1115 N N . SER A 1 145 ? 6.495 -7.567 -21.070 1.00 67.44 145 SER A N 1
ATOM 1116 C CA . SER A 1 145 ? 7.055 -8.630 -21.921 1.00 67.44 145 SER A CA 1
ATOM 1117 C C . SER A 1 145 ? 6.429 -8.655 -23.310 1.00 67.44 145 SER A C 1
ATOM 1119 O O . SER A 1 145 ? 7.150 -8.699 -24.301 1.00 67.44 145 SER A O 1
ATOM 1121 N N . ALA A 1 146 ? 5.096 -8.618 -23.400 1.00 68.88 146 ALA A N 1
ATOM 1122 C CA . ALA A 1 146 ? 4.378 -8.634 -24.671 1.00 68.88 146 ALA A CA 1
ATOM 1123 C C . ALA A 1 146 ? 4.660 -7.376 -25.505 1.00 68.88 146 ALA A C 1
ATOM 1125 O O . ALA A 1 146 ? 4.854 -7.471 -26.717 1.00 68.88 146 ALA A O 1
ATOM 1126 N N . PHE A 1 147 ? 4.734 -6.215 -24.851 1.00 68.50 147 PHE A N 1
ATOM 1127 C CA . PHE A 1 147 ? 5.121 -4.954 -25.474 1.00 68.50 147 PHE A CA 1
ATOM 1128 C C . PHE A 1 147 ? 6.560 -5.012 -26.007 1.00 68.50 147 PHE A C 1
ATOM 1130 O O . PHE A 1 147 ? 6.780 -4.794 -27.195 1.00 68.50 147 PHE A O 1
ATOM 1137 N N . LEU A 1 148 ? 7.521 -5.415 -25.170 1.00 65.25 148 LEU A N 1
ATOM 1138 C CA . LEU A 1 148 ? 8.922 -5.584 -25.554 1.00 65.25 148 LEU A CA 1
ATOM 1139 C C . LEU A 1 148 ? 9.059 -6.560 -26.727 1.00 65.25 148 LEU A C 1
ATOM 1141 O O . LEU A 1 148 ? 9.712 -6.241 -27.715 1.00 65.25 148 LEU A O 1
ATOM 1145 N N . LEU A 1 149 ? 8.415 -7.731 -26.660 1.00 64.31 149 LEU A N 1
ATOM 1146 C CA . LEU A 1 149 ? 8.467 -8.740 -27.721 1.00 64.31 149 LEU A CA 1
ATOM 1147 C C . LEU A 1 149 ? 7.943 -8.201 -29.056 1.00 64.31 149 LEU A C 1
ATOM 1149 O O . LEU A 1 149 ? 8.534 -8.495 -30.097 1.00 64.31 149 LEU A O 1
ATOM 1153 N N . ARG A 1 150 ? 6.871 -7.400 -29.039 1.00 63.19 150 ARG A N 1
ATOM 1154 C CA . ARG A 1 150 ? 6.289 -6.789 -30.242 1.00 63.19 150 ARG A CA 1
ATOM 1155 C C . ARG A 1 150 ? 7.229 -5.757 -30.866 1.00 63.19 150 ARG A C 1
ATOM 1157 O O . ARG A 1 150 ? 7.426 -5.767 -32.077 1.00 63.19 150 ARG A O 1
ATOM 1164 N N . GLU A 1 151 ? 7.850 -4.918 -30.046 1.00 62.69 151 GLU A N 1
ATOM 1165 C CA . GLU A 1 151 ? 8.763 -3.871 -30.518 1.00 62.69 151 GLU A CA 1
ATOM 1166 C C . GLU A 1 151 ? 10.089 -4.455 -31.034 1.00 62.69 151 GLU A C 1
ATOM 1168 O O . GLU A 1 151 ? 10.565 -4.086 -32.113 1.00 62.69 151 GLU A O 1
ATOM 1173 N N . PHE A 1 152 ? 10.642 -5.453 -30.332 1.00 59.16 152 PHE A N 1
ATOM 1174 C CA . PHE A 1 152 ? 11.834 -6.179 -30.779 1.00 59.16 152 PHE A CA 1
ATOM 1175 C C . PHE A 1 152 ? 11.607 -6.896 -32.116 1.00 59.16 152 PHE A C 1
ATOM 1177 O O . PHE A 1 152 ? 12.477 -6.850 -32.988 1.00 59.16 152 PHE A O 1
ATOM 1184 N N . THR A 1 153 ? 10.447 -7.538 -32.305 1.00 57.78 153 THR A N 1
ATOM 1185 C CA . THR A 1 153 ? 10.150 -8.279 -33.544 1.00 57.78 153 THR A CA 1
ATOM 1186 C C . THR A 1 153 ? 9.829 -7.371 -34.729 1.00 57.78 153 THR A C 1
ATOM 1188 O O . THR A 1 153 ? 10.160 -7.730 -35.858 1.00 57.78 153 THR A O 1
ATOM 1191 N N . HIS A 1 154 ? 9.227 -6.198 -34.511 1.00 56.31 154 HIS A N 1
ATOM 1192 C CA . HIS A 1 154 ? 8.890 -5.281 -35.603 1.00 56.31 154 HIS A CA 1
ATOM 1193 C C . HIS A 1 154 ? 10.048 -4.415 -36.092 1.00 56.31 154 HIS A C 1
ATOM 1195 O O . HIS A 1 154 ? 10.067 -4.050 -37.270 1.00 56.31 154 HIS A O 1
ATOM 1201 N N . HIS A 1 155 ? 11.009 -4.077 -35.230 1.00 53.44 155 HIS A N 1
ATOM 1202 C CA . HIS A 1 155 ? 12.007 -3.069 -35.583 1.00 53.44 155 HIS A CA 1
ATOM 1203 C C . HIS A 1 155 ? 13.458 -3.534 -35.485 1.00 53.44 155 HIS A C 1
ATOM 1205 O O . HIS A 1 155 ? 14.332 -2.819 -35.974 1.00 53.44 155 HIS A O 1
ATOM 1211 N N . GLY A 1 156 ? 13.744 -4.697 -34.883 1.00 57.72 156 GLY A N 1
ATOM 1212 C CA . GLY A 1 156 ? 15.125 -5.146 -34.655 1.00 57.72 156 GLY A CA 1
ATOM 1213 C C . GLY A 1 156 ? 15.961 -4.136 -33.855 1.00 57.72 156 GLY A C 1
ATOM 1214 O O . GLY A 1 156 ? 17.189 -4.168 -33.902 1.00 57.72 156 GLY A O 1
ATOM 1215 N N . ARG A 1 157 ? 15.300 -3.196 -33.165 1.00 61.38 157 ARG A N 1
ATOM 1216 C CA . ARG A 1 157 ? 15.921 -2.110 -32.408 1.00 61.38 157 ARG A CA 1
ATOM 1217 C C . ARG A 1 157 ? 16.131 -2.566 -30.972 1.00 61.38 157 ARG A C 1
ATOM 1219 O O . ARG A 1 157 ? 15.239 -3.143 -30.364 1.00 61.38 157 ARG A O 1
ATOM 1226 N N . THR A 1 158 ? 17.293 -2.239 -30.417 1.00 65.12 158 THR A N 1
ATOM 1227 C CA . THR A 1 158 ? 17.603 -2.369 -28.982 1.00 65.12 158 THR A CA 1
ATOM 1228 C C . THR A 1 158 ? 17.053 -1.206 -28.151 1.00 65.12 158 THR A C 1
ATOM 1230 O O . THR A 1 158 ? 17.372 -1.097 -26.972 1.00 65.12 158 THR A O 1
ATOM 1233 N N . SER A 1 159 ? 16.265 -0.323 -28.772 1.00 64.62 159 SER A N 1
ATOM 1234 C CA . SER A 1 159 ? 15.741 0.908 -28.188 1.00 64.62 159 SER A CA 1
ATOM 1235 C C . SER A 1 159 ? 14.234 0.963 -28.373 1.00 64.62 159 SER A C 1
ATOM 1237 O O . SER A 1 159 ? 13.743 0.750 -29.486 1.00 64.62 159 SER A O 1
ATOM 1239 N N . ILE A 1 160 ? 13.518 1.228 -27.284 1.00 69.94 160 ILE A N 1
ATOM 1240 C CA . ILE A 1 160 ? 12.060 1.258 -27.232 1.00 69.94 160 ILE A CA 1
ATOM 1241 C C . ILE A 1 160 ? 11.634 2.577 -26.615 1.00 69.94 160 ILE A C 1
ATOM 1243 O O . ILE A 1 160 ? 12.108 2.945 -25.545 1.00 69.94 160 ILE A O 1
ATOM 1247 N N . GLU A 1 161 ? 10.722 3.275 -27.276 1.00 71.06 161 GLU A N 1
ATOM 1248 C CA . GLU A 1 161 ? 10.178 4.546 -26.810 1.00 71.06 161 GLU A CA 1
ATOM 1249 C C . GLU A 1 161 ? 8.695 4.348 -26.480 1.00 71.06 161 GLU A C 1
ATOM 1251 O O . GLU A 1 161 ? 7.836 4.521 -27.349 1.00 71.06 161 GLU A O 1
ATOM 1256 N N . PRO A 1 162 ? 8.363 3.877 -25.261 1.00 66.75 162 PRO A N 1
ATOM 1257 C CA . PRO A 1 162 ? 6.973 3.730 -24.872 1.00 66.75 162 PRO A CA 1
ATOM 1258 C C . PRO A 1 162 ? 6.304 5.109 -24.819 1.00 66.75 162 PRO A C 1
ATOM 1260 O O . PRO A 1 162 ? 6.800 6.036 -24.177 1.00 66.75 162 PRO A O 1
ATOM 1263 N N . GLN A 1 163 ? 5.147 5.234 -25.471 1.00 66.38 163 GLN A N 1
ATOM 1264 C CA . GLN A 1 163 ? 4.286 6.409 -25.340 1.00 66.38 163 GLN A CA 1
ATOM 1265 C C . GLN A 1 163 ? 3.618 6.385 -23.962 1.00 66.38 163 GLN A C 1
ATOM 1267 O O . GLN A 1 163 ? 2.533 5.839 -23.781 1.00 66.38 163 GLN A O 1
ATOM 1272 N N . LEU A 1 164 ? 4.318 6.929 -22.969 1.00 69.44 164 LEU A N 1
ATOM 1273 C CA . LEU A 1 164 ? 3.832 7.091 -21.604 1.00 69.44 164 LEU A CA 1
ATOM 1274 C C . LEU A 1 164 ? 3.386 8.544 -21.431 1.00 69.44 164 LEU A C 1
ATOM 1276 O O . LEU A 1 164 ? 4.147 9.371 -20.939 1.00 69.44 164 LEU A O 1
ATOM 1280 N N . GLU A 1 165 ? 2.175 8.869 -21.888 1.00 65.19 165 GLU A N 1
ATOM 1281 C CA . GLU A 1 165 ? 1.670 10.256 -21.920 1.00 65.19 165 GLU A CA 1
ATOM 1282 C C . GLU A 1 165 ? 1.567 10.903 -20.520 1.00 65.19 165 GLU A C 1
ATOM 1284 O O . GLU A 1 165 ? 1.624 12.125 -20.410 1.00 65.19 165 GLU A O 1
ATOM 1289 N N . ASP A 1 166 ? 1.537 10.094 -19.451 1.00 74.94 166 ASP A N 1
ATOM 1290 C CA . ASP A 1 166 ? 1.284 10.547 -18.074 1.00 74.94 166 ASP A CA 1
ATOM 1291 C C . ASP A 1 166 ? 2.414 10.252 -17.067 1.00 74.94 166 ASP A C 1
ATOM 1293 O O . ASP A 1 166 ? 2.228 10.449 -15.863 1.00 74.94 166 ASP A O 1
ATOM 1297 N N . LEU A 1 167 ? 3.568 9.734 -17.507 1.00 78.62 167 LEU A N 1
ATOM 1298 C CA . LEU A 1 167 ? 4.645 9.311 -16.598 1.00 78.62 167 LEU A CA 1
ATOM 1299 C C . LEU A 1 167 ? 5.953 10.019 -16.925 1.00 78.62 167 LEU A C 1
ATOM 1301 O O . LEU A 1 167 ? 6.407 10.025 -18.069 1.00 78.62 167 LEU A O 1
ATOM 1305 N N . CYS A 1 168 ? 6.586 10.593 -15.904 1.00 86.19 168 CYS A N 1
ATOM 1306 C CA . CYS A 1 168 ? 7.885 11.228 -16.082 1.00 86.19 168 CYS A CA 1
ATOM 1307 C C . CYS A 1 168 ? 9.026 10.211 -15.927 1.00 86.19 168 CYS A C 1
ATOM 1309 O O . CYS A 1 168 ? 8.873 9.136 -15.344 1.00 86.19 168 CYS A O 1
ATOM 1311 N N . PHE A 1 169 ? 10.203 10.565 -16.444 1.00 86.31 169 PHE A N 1
ATOM 1312 C CA . PHE A 1 169 ? 11.389 9.709 -16.406 1.00 86.31 169 PHE A CA 1
ATOM 1313 C C . PHE A 1 169 ? 11.744 9.226 -14.989 1.00 86.31 169 PHE A C 1
ATOM 1315 O O . PHE A 1 169 ? 12.012 8.042 -14.797 1.00 86.31 169 PHE A O 1
ATOM 1322 N N . GLU A 1 170 ? 11.702 10.117 -13.994 1.00 88.62 170 GLU A N 1
ATOM 1323 C CA . GLU A 1 170 ? 12.073 9.789 -12.609 1.00 88.62 170 GLU A CA 1
ATOM 1324 C C . GLU A 1 170 ? 11.127 8.755 -11.980 1.00 88.62 170 GLU A C 1
ATOM 1326 O O . GLU A 1 170 ? 11.554 7.898 -11.212 1.00 88.62 170 GLU A O 1
ATOM 1331 N N . GLU A 1 171 ? 9.848 8.764 -12.354 1.00 84.44 171 GLU A N 1
ATOM 1332 C CA . GLU A 1 171 ? 8.870 7.789 -11.864 1.00 84.44 171 GLU A CA 1
ATOM 1333 C C . GLU A 1 171 ? 9.126 6.391 -12.430 1.00 84.44 171 GLU A C 1
ATOM 1335 O O . GLU A 1 171 ? 9.028 5.393 -11.712 1.00 84.44 171 GLU A O 1
ATOM 1340 N N . ILE A 1 172 ? 9.491 6.315 -13.713 1.00 85.56 172 ILE A N 1
ATOM 1341 C CA . ILE A 1 172 ? 9.880 5.053 -14.348 1.00 85.56 172 ILE A CA 1
ATOM 1342 C C . ILE A 1 172 ? 11.198 4.550 -13.772 1.00 85.56 172 ILE A C 1
ATOM 1344 O O . ILE A 1 172 ? 11.308 3.361 -13.476 1.00 85.56 172 ILE A O 1
ATOM 1348 N N . LEU A 1 173 ? 12.169 5.439 -13.554 1.00 86.88 173 LEU A N 1
ATOM 1349 C CA . LEU A 1 173 ? 13.425 5.094 -12.899 1.00 86.88 173 LEU A CA 1
ATOM 1350 C C . LEU A 1 173 ? 13.175 4.506 -11.507 1.00 86.88 173 LEU A C 1
ATOM 1352 O O . LEU A 1 173 ? 13.764 3.481 -11.179 1.00 86.88 173 LEU A O 1
ATOM 1356 N N . GLU A 1 174 ? 12.271 5.087 -10.718 1.00 84.56 174 GLU A N 1
ATOM 1357 C CA . GLU A 1 174 ? 11.928 4.575 -9.389 1.00 84.56 174 GLU A CA 1
ATOM 1358 C C . GLU A 1 174 ? 11.282 3.181 -9.451 1.00 84.56 174 GLU A C 1
ATOM 1360 O O . GLU A 1 174 ? 11.623 2.287 -8.670 1.00 84.56 174 GLU A O 1
ATOM 1365 N N . ALA A 1 175 ? 10.392 2.941 -10.419 1.00 83.12 175 ALA A N 1
ATOM 1366 C CA . ALA A 1 175 ? 9.833 1.608 -10.633 1.00 83.12 175 ALA A CA 1
ATOM 1367 C C . ALA A 1 175 ? 10.884 0.593 -11.071 1.00 83.12 175 ALA A C 1
ATOM 1369 O O . ALA A 1 175 ? 10.889 -0.516 -10.547 1.00 83.12 175 ALA A O 1
ATOM 1370 N N . VAL A 1 176 ? 11.781 0.957 -11.990 1.00 83.44 176 VAL A N 1
ATOM 1371 C CA . VAL A 1 176 ? 12.893 0.095 -12.412 1.00 83.44 176 VAL A CA 1
ATOM 1372 C C . VAL A 1 176 ? 13.788 -0.214 -11.222 1.00 83.44 176 VAL A C 1
ATOM 1374 O O . VAL A 1 176 ? 14.067 -1.384 -10.965 1.00 83.44 176 VAL A O 1
ATOM 1377 N N . LYS A 1 177 ? 14.154 0.808 -10.440 1.00 83.75 177 LYS A N 1
ATOM 1378 C CA . LYS A 1 177 ? 14.910 0.638 -9.203 1.00 83.75 177 LYS A CA 1
ATOM 1379 C C . LYS A 1 177 ? 14.207 -0.297 -8.244 1.00 83.75 177 LYS A C 1
ATOM 1381 O O . LYS A 1 177 ? 14.931 -1.036 -7.618 1.00 83.75 177 LYS A O 1
ATOM 1386 N N . THR A 1 178 ? 12.870 -0.303 -8.173 1.00 78.50 178 THR A N 1
ATOM 1387 C CA . THR A 1 178 ? 12.039 -1.168 -7.304 1.00 78.50 178 THR A CA 1
ATOM 1388 C C . THR A 1 178 ? 11.678 -2.530 -7.921 1.00 78.50 178 THR A C 1
ATOM 1390 O O . THR A 1 178 ? 11.081 -3.384 -7.264 1.00 78.50 178 THR A O 1
ATOM 1393 N N . LEU A 1 179 ? 12.030 -2.796 -9.175 1.00 77.62 179 LEU A N 1
ATOM 1394 C CA . LEU A 1 179 ? 11.693 -4.052 -9.853 1.00 77.62 179 LEU A CA 1
ATOM 1395 C C . LEU A 1 179 ? 12.907 -4.892 -10.210 1.00 77.62 179 LEU A C 1
ATOM 1397 O O . LEU A 1 179 ? 12.846 -6.122 -10.145 1.00 77.62 179 LEU A O 1
ATOM 1401 N N . CYS A 1 180 ? 13.993 -4.232 -10.583 1.00 77.75 180 CYS A N 1
ATOM 1402 C CA . CYS A 1 180 ? 15.204 -4.868 -11.055 1.00 77.75 180 CYS A CA 1
ATOM 1403 C C . CYS A 1 180 ? 16.194 -5.066 -9.893 1.00 77.75 180 CYS A C 1
ATOM 1405 O O . CYS A 1 180 ? 16.314 -4.197 -9.028 1.00 77.75 180 CYS A O 1
ATOM 1407 N N . PRO A 1 181 ? 16.899 -6.209 -9.843 1.00 73.06 181 PRO A N 1
ATOM 1408 C CA . PRO A 1 181 ? 17.872 -6.486 -8.793 1.00 73.06 181 PRO A CA 1
ATOM 1409 C C . PRO A 1 181 ? 19.096 -5.561 -8.877 1.00 73.06 181 PRO A C 1
ATOM 1411 O O . PRO A 1 181 ? 19.438 -5.053 -9.944 1.00 73.06 181 PRO A O 1
ATOM 1414 N N . THR A 1 182 ? 19.780 -5.372 -7.747 1.00 70.75 182 THR A N 1
ATOM 1415 C CA . THR A 1 182 ? 21.073 -4.667 -7.683 1.00 70.75 182 THR A CA 1
ATOM 1416 C C . THR A 1 182 ? 22.209 -5.499 -8.301 1.00 70.75 182 THR A C 1
ATOM 1418 O O . THR A 1 182 ? 22.008 -6.670 -8.628 1.00 70.75 182 THR A O 1
ATOM 1421 N N . GLU A 1 183 ? 23.429 -4.946 -8.412 1.00 64.19 183 GLU A N 1
ATOM 1422 C CA . GLU A 1 183 ? 24.611 -5.679 -8.926 1.00 64.19 183 GLU A CA 1
ATOM 1423 C C . GLU A 1 183 ? 24.888 -6.980 -8.157 1.00 64.19 183 GLU A C 1
ATOM 1425 O O . GLU A 1 183 ? 25.413 -7.946 -8.704 1.00 64.19 183 GLU A O 1
ATOM 1430 N N . LEU A 1 184 ? 24.485 -7.026 -6.885 1.00 59.56 184 LEU A N 1
ATOM 1431 C CA . LEU A 1 184 ? 24.638 -8.182 -6.003 1.00 59.56 184 LEU A CA 1
ATOM 1432 C C . LEU A 1 184 ? 23.492 -9.201 -6.137 1.00 59.56 184 LEU A C 1
ATOM 1434 O O . LEU A 1 184 ? 23.380 -10.113 -5.318 1.00 59.56 184 LEU A O 1
ATOM 1438 N N . GLY A 1 185 ? 22.600 -9.037 -7.119 1.00 58.25 185 GLY A N 1
ATOM 1439 C CA . GLY A 1 185 ? 21.427 -9.893 -7.306 1.00 58.25 185 GLY A CA 1
ATOM 1440 C C . GLY A 1 185 ? 20.377 -9.746 -6.199 1.00 58.25 185 GLY A C 1
ATOM 1441 O O . GLY A 1 185 ? 19.488 -10.589 -6.074 1.00 58.25 185 GLY A O 1
ATOM 1442 N N . MET A 1 186 ? 20.474 -8.704 -5.367 1.00 62.47 186 MET A N 1
ATOM 1443 C CA . MET A 1 186 ? 19.511 -8.459 -4.297 1.00 62.47 186 MET A CA 1
ATOM 1444 C C . MET A 1 186 ? 18.302 -7.714 -4.852 1.00 62.47 186 MET A C 1
ATOM 1446 O O . MET A 1 186 ? 18.444 -6.724 -5.568 1.00 62.47 186 MET A O 1
ATOM 1450 N N . PHE A 1 187 ? 17.109 -8.199 -4.509 1.00 60.44 187 PHE A N 1
ATOM 1451 C CA . PHE A 1 187 ? 15.859 -7.536 -4.855 1.00 60.44 187 PHE A CA 1
ATOM 1452 C C . PHE A 1 187 ? 15.734 -6.182 -4.126 1.00 60.44 187 PHE A C 1
ATOM 1454 O O . PHE A 1 187 ? 16.299 -6.010 -3.046 1.00 60.44 187 PHE A O 1
ATOM 1461 N N . PRO A 1 188 ? 15.036 -5.220 -4.734 1.00 66.12 188 PRO A N 1
ATOM 1462 C CA . PRO A 1 188 ? 15.447 -3.817 -4.698 1.00 66.12 188 PRO A CA 1
ATOM 1463 C C . PRO A 1 188 ? 14.948 -2.955 -3.529 1.00 66.12 188 PRO A C 1
ATOM 1465 O O . PRO A 1 188 ? 14.214 -3.423 -2.659 1.00 66.12 188 PRO A O 1
ATOM 1468 N N . SER A 1 189 ? 15.358 -1.675 -3.567 1.00 69.50 189 SER A N 1
ATOM 1469 C CA . SER A 1 189 ? 14.988 -0.565 -2.684 1.00 69.50 189 SER A CA 1
ATOM 1470 C C . SER A 1 189 ? 13.578 -0.698 -2.094 1.00 69.50 189 SER A C 1
ATOM 1472 O O . SER A 1 189 ? 12.605 -0.851 -2.839 1.00 69.50 189 SER A O 1
ATOM 1474 N N . PRO A 1 190 ? 13.440 -0.639 -0.758 1.00 80.88 190 PRO A N 1
ATOM 1475 C CA . PRO A 1 190 ? 12.146 -0.785 -0.115 1.00 80.88 190 PRO A CA 1
ATOM 1476 C C . PRO A 1 190 ? 11.213 0.361 -0.514 1.00 80.88 190 PRO A C 1
ATOM 1478 O O . PRO A 1 190 ? 11.631 1.512 -0.631 1.00 80.88 190 PRO A O 1
ATOM 1481 N N . VAL A 1 191 ? 9.921 0.055 -0.663 1.00 87.56 191 VAL A N 1
ATOM 1482 C CA . VAL A 1 191 ? 8.888 1.086 -0.827 1.00 87.56 191 VAL A CA 1
ATOM 1483 C C . VAL A 1 191 ? 8.936 2.018 0.382 1.00 87.56 191 VAL A C 1
ATOM 1485 O O . VAL A 1 191 ? 8.921 1.558 1.524 1.00 87.56 191 VAL A O 1
ATOM 1488 N N . THR A 1 192 ? 8.981 3.320 0.125 1.00 89.69 192 THR A N 1
ATOM 1489 C CA . THR A 1 192 ? 8.981 4.366 1.150 1.00 89.69 192 THR A CA 1
ATOM 1490 C C . THR A 1 192 ? 7.679 5.153 1.093 1.00 89.69 192 THR A C 1
ATOM 1492 O O . THR A 1 192 ? 6.893 5.025 0.150 1.00 89.69 192 THR A O 1
ATOM 1495 N N . ALA A 1 193 ? 7.458 6.030 2.075 1.00 89.06 193 ALA A N 1
ATOM 1496 C CA . ALA A 1 193 ? 6.309 6.926 2.056 1.00 89.06 193 ALA A CA 1
ATOM 1497 C C . ALA A 1 193 ? 6.277 7.834 0.810 1.00 89.06 193 ALA A C 1
ATOM 1499 O O . ALA A 1 193 ? 5.202 8.122 0.290 1.00 89.06 193 ALA A O 1
ATOM 1500 N N . HIS A 1 194 ? 7.448 8.248 0.317 1.00 89.06 194 HIS A N 1
ATOM 1501 C CA . HIS A 1 194 ? 7.579 9.119 -0.852 1.00 89.06 194 HIS A CA 1
ATOM 1502 C C . HIS A 1 194 ? 7.344 8.372 -2.167 1.00 89.06 194 HIS A C 1
ATOM 1504 O O . HIS A 1 194 ? 6.732 8.915 -3.084 1.00 89.06 194 HIS A O 1
ATOM 1510 N N . THR A 1 195 ? 7.792 7.117 -2.254 1.00 89.88 195 THR A N 1
ATOM 1511 C CA . THR A 1 195 ? 7.718 6.326 -3.492 1.00 89.88 195 THR A CA 1
ATOM 1512 C C . THR A 1 195 ? 6.404 5.554 -3.619 1.00 89.88 195 THR A C 1
ATOM 1514 O O . THR A 1 195 ? 6.021 5.169 -4.723 1.00 89.88 195 THR A O 1
ATOM 1517 N N . PHE A 1 196 ? 5.654 5.385 -2.521 1.00 93.25 196 PHE A N 1
ATOM 1518 C CA . PHE A 1 196 ? 4.394 4.638 -2.487 1.00 93.25 196 PHE A CA 1
ATOM 1519 C C . PHE A 1 196 ? 3.400 5.057 -3.576 1.00 93.25 196 PHE A C 1
ATOM 1521 O O . PHE A 1 196 ? 2.880 4.195 -4.283 1.00 93.25 196 PHE A O 1
ATOM 1528 N N . SER A 1 197 ? 3.136 6.359 -3.727 1.00 91.62 197 SER A N 1
ATOM 1529 C CA . SER A 1 197 ? 2.120 6.862 -4.663 1.00 91.62 197 SER A CA 1
ATOM 1530 C C . SER A 1 197 ? 2.457 6.543 -6.114 1.00 91.62 197 SER A C 1
ATOM 1532 O O . SER A 1 197 ? 1.605 6.060 -6.863 1.00 91.62 197 SER A O 1
ATOM 1534 N N . VAL A 1 198 ? 3.721 6.756 -6.481 1.00 89.81 198 VAL A N 1
ATOM 1535 C CA . VAL A 1 198 ? 4.249 6.455 -7.812 1.00 89.81 198 VAL A CA 1
ATOM 1536 C C . VAL A 1 198 ? 4.148 4.954 -8.072 1.00 89.81 198 VAL A C 1
ATOM 1538 O O . VAL A 1 198 ? 3.524 4.531 -9.042 1.00 89.81 198 VAL A O 1
ATOM 1541 N N . LEU A 1 199 ? 4.667 4.127 -7.164 1.00 91.44 199 LEU A N 1
ATOM 1542 C CA . LEU A 1 199 ? 4.702 2.676 -7.344 1.00 91.44 199 LEU A CA 1
ATOM 1543 C C . LEU A 1 199 ? 3.304 2.043 -7.364 1.00 91.44 199 LEU A C 1
ATOM 1545 O O . LEU A 1 199 ? 3.056 1.138 -8.162 1.00 91.44 199 LEU A O 1
ATOM 1549 N N . ALA A 1 200 ? 2.364 2.539 -6.556 1.00 92.31 200 ALA A N 1
ATOM 1550 C CA . ALA A 1 200 ? 0.977 2.083 -6.573 1.00 92.31 200 ALA A CA 1
ATOM 1551 C C . ALA A 1 200 ? 0.310 2.376 -7.927 1.00 92.31 200 ALA A C 1
ATOM 1553 O O . ALA A 1 200 ? -0.290 1.469 -8.515 1.00 92.31 200 ALA A O 1
ATOM 1554 N N . ARG A 1 201 ? 0.480 3.595 -8.460 1.00 90.06 201 ARG A N 1
ATOM 1555 C CA . ARG A 1 201 ? -0.017 3.983 -9.788 1.00 90.06 201 ARG A CA 1
ATOM 1556 C C . ARG A 1 201 ? 0.574 3.106 -10.887 1.00 90.06 201 ARG A C 1
ATOM 1558 O O . ARG A 1 201 ? -0.168 2.525 -11.680 1.00 90.06 201 ARG A O 1
ATOM 1565 N N . LEU A 1 202 ? 1.896 2.942 -10.886 1.00 86.38 202 LEU A N 1
ATOM 1566 C CA . LEU A 1 202 ? 2.616 2.132 -11.870 1.00 86.38 202 LEU A CA 1
ATOM 1567 C C . LEU A 1 202 ? 2.220 0.652 -11.806 1.00 86.38 202 LEU A C 1
ATOM 1569 O O . LEU A 1 202 ? 2.040 0.020 -12.844 1.00 86.38 202 LEU A O 1
ATOM 1573 N N . SER A 1 203 ? 1.983 0.113 -10.604 1.00 89.31 203 SER A N 1
ATOM 1574 C CA . SER A 1 203 ? 1.514 -1.268 -10.427 1.00 89.31 203 SER A CA 1
ATOM 1575 C C . SER A 1 203 ? 0.168 -1.535 -11.105 1.00 89.31 203 SER A C 1
ATOM 1577 O O . SER A 1 203 ? -0.097 -2.653 -11.548 1.00 89.31 203 SER A O 1
ATOM 1579 N N . LYS A 1 204 ? -0.703 -0.521 -11.173 1.00 88.75 204 LYS A N 1
ATOM 1580 C CA . LYS A 1 204 ? -2.003 -0.614 -11.836 1.00 88.75 204 LYS A CA 1
ATOM 1581 C C . LYS A 1 204 ? -1.878 -0.366 -13.335 1.00 88.75 204 LYS A C 1
ATOM 1583 O O . LYS A 1 204 ? -2.479 -1.122 -14.087 1.00 88.75 204 LYS A O 1
ATOM 1588 N N . HIS A 1 205 ? -1.108 0.645 -13.739 1.00 83.75 205 HIS A N 1
ATOM 1589 C CA . HIS A 1 205 ? -0.929 1.022 -15.142 1.00 83.75 205 HIS A CA 1
ATOM 1590 C C . HIS A 1 205 ? -0.254 -0.088 -15.961 1.00 83.75 205 HIS A C 1
ATOM 1592 O O . HIS A 1 205 ? -0.738 -0.434 -17.029 1.00 83.75 205 HIS A O 1
ATOM 1598 N N . PHE A 1 206 ? 0.808 -0.696 -15.424 1.00 80.06 206 PHE A N 1
ATOM 1599 C CA . PHE A 1 206 ? 1.569 -1.765 -16.087 1.00 80.06 206 PHE A CA 1
ATOM 1600 C C . PHE A 1 206 ? 1.184 -3.180 -15.625 1.00 80.06 206 PHE A C 1
ATOM 1602 O O . PHE A 1 206 ? 1.902 -4.144 -15.904 1.00 80.06 206 PHE A O 1
ATOM 1609 N N . GLU A 1 207 ? 0.100 -3.292 -14.850 1.00 84.88 207 GLU A N 1
ATOM 1610 C CA . GLU A 1 207 ? -0.402 -4.541 -14.264 1.00 84.88 207 GLU A CA 1
ATOM 1611 C C . GLU A 1 207 ? 0.686 -5.398 -13.597 1.00 84.88 207 GLU A C 1
ATOM 1613 O O . GLU A 1 207 ? 0.750 -6.606 -13.800 1.00 84.88 207 GLU A O 1
ATOM 1618 N N . VAL A 1 208 ? 1.547 -4.777 -12.786 1.00 84.81 208 VAL A N 1
ATOM 1619 C CA . VAL A 1 208 ? 2.696 -5.434 -12.144 1.00 84.81 208 VAL A CA 1
ATOM 1620 C C . VAL A 1 208 ? 2.308 -5.943 -10.752 1.00 84.81 208 VAL A C 1
ATOM 1622 O O . VAL A 1 208 ? 2.313 -5.159 -9.792 1.00 84.81 208 VAL A O 1
ATOM 1625 N N . PRO A 1 209 ? 2.003 -7.243 -10.561 1.00 85.31 209 PRO A N 1
ATOM 1626 C CA . PRO A 1 209 ? 1.492 -7.726 -9.279 1.00 85.31 209 PRO A CA 1
ATOM 1627 C C . PRO A 1 209 ? 2.552 -7.627 -8.180 1.00 85.31 209 PRO A C 1
ATOM 1629 O O . PRO A 1 209 ? 2.221 -7.314 -7.042 1.00 85.31 209 PRO A O 1
ATOM 1632 N N . LYS A 1 210 ? 3.833 -7.808 -8.535 1.00 83.81 210 LYS A N 1
ATOM 1633 C CA . LYS A 1 210 ? 4.972 -7.676 -7.614 1.00 83.81 210 LYS A CA 1
ATOM 1634 C C . LYS A 1 210 ? 5.053 -6.276 -6.992 1.00 83.81 210 LYS A C 1
ATOM 1636 O O . LYS A 1 210 ? 5.185 -6.180 -5.775 1.00 83.81 210 LYS A O 1
ATOM 1641 N N . LEU A 1 211 ? 4.894 -5.206 -7.785 1.00 86.38 211 LEU A N 1
ATOM 1642 C CA . LEU A 1 211 ? 4.853 -3.832 -7.259 1.00 86.38 211 LEU A CA 1
ATOM 1643 C C . LEU A 1 211 ? 3.661 -3.626 -6.330 1.00 86.38 211 LEU A C 1
ATOM 1645 O O . LEU A 1 211 ? 3.815 -3.073 -5.244 1.00 86.38 211 LEU A O 1
ATOM 1649 N N . ARG A 1 212 ? 2.478 -4.120 -6.719 1.00 91.12 212 ARG A N 1
ATOM 1650 C CA . ARG A 1 212 ? 1.288 -4.025 -5.868 1.00 91.12 212 ARG A CA 1
ATOM 1651 C C . ARG A 1 212 ? 1.522 -4.718 -4.528 1.00 91.12 212 ARG A C 1
ATOM 1653 O O . ARG A 1 212 ? 1.271 -4.123 -3.484 1.00 91.12 212 ARG A O 1
ATOM 1660 N N . SER A 1 213 ? 2.047 -5.942 -4.543 1.00 88.69 213 SER A N 1
ATOM 1661 C CA . SER A 1 213 ? 2.385 -6.684 -3.327 1.00 88.69 213 SER A CA 1
ATOM 1662 C C . SER A 1 213 ? 3.440 -5.970 -2.481 1.00 88.69 213 SER A C 1
ATOM 1664 O O . SER A 1 213 ? 3.329 -5.988 -1.258 1.00 88.69 213 SER A O 1
ATOM 1666 N N . ALA A 1 214 ? 4.420 -5.299 -3.094 1.00 88.00 214 ALA A N 1
ATOM 1667 C CA . ALA A 1 214 ? 5.406 -4.493 -2.376 1.00 88.00 214 ALA A CA 1
ATOM 1668 C C . ALA A 1 214 ? 4.755 -3.296 -1.656 1.00 88.00 214 ALA A C 1
ATOM 1670 O O . ALA A 1 214 ? 5.005 -3.088 -0.468 1.00 88.00 214 ALA A O 1
ATOM 1671 N N . CYS A 1 215 ? 3.852 -2.565 -2.321 1.00 93.38 215 CYS A N 1
ATOM 1672 C CA . CYS A 1 215 ? 3.070 -1.490 -1.699 1.00 93.38 215 CYS A CA 1
ATOM 1673 C C . CYS A 1 215 ? 2.194 -2.010 -0.544 1.00 93.38 215 CYS A C 1
ATOM 1675 O O . CYS A 1 215 ? 2.133 -1.406 0.526 1.00 93.38 215 CYS A O 1
ATOM 1677 N N . GLU A 1 216 ? 1.528 -3.151 -0.723 1.00 93.75 216 GLU A N 1
ATOM 1678 C CA . GLU A 1 216 ? 0.696 -3.766 0.320 1.00 93.75 216 GLU A CA 1
ATOM 1679 C C . GLU A 1 216 ? 1.527 -4.269 1.510 1.00 93.75 216 GLU A C 1
ATOM 1681 O O . GLU A 1 216 ? 1.107 -4.150 2.665 1.00 93.75 216 GLU A O 1
ATOM 1686 N N . LEU A 1 217 ? 2.729 -4.791 1.251 1.00 90.31 217 LEU A N 1
ATOM 1687 C CA . LEU A 1 217 ? 3.675 -5.197 2.286 1.00 90.31 217 LEU A CA 1
ATOM 1688 C C . LEU A 1 217 ? 4.190 -3.990 3.076 1.00 90.31 217 LEU A C 1
ATOM 1690 O O . LEU A 1 217 ? 4.251 -4.059 4.304 1.00 90.31 217 LEU A O 1
ATOM 1694 N N . PHE A 1 218 ? 4.498 -2.880 2.402 1.00 91.56 218 PHE A N 1
ATOM 1695 C CA . PHE A 1 218 ? 4.848 -1.618 3.055 1.00 91.56 218 PHE A CA 1
ATOM 1696 C C . PHE A 1 218 ? 3.741 -1.164 4.013 1.00 91.56 218 PHE A C 1
ATOM 1698 O O . PHE A 1 218 ? 3.992 -0.955 5.201 1.00 91.56 218 PHE A O 1
ATOM 1705 N N . VAL A 1 219 ? 2.488 -1.149 3.549 1.00 92.56 219 VAL A N 1
ATOM 1706 C CA . VAL A 1 219 ? 1.325 -0.813 4.386 1.00 92.56 219 VAL A CA 1
ATOM 1707 C C . VAL A 1 219 ? 1.178 -1.769 5.574 1.00 92.56 219 VAL A C 1
ATOM 1709 O O . VAL A 1 219 ? 0.856 -1.353 6.690 1.00 92.56 219 VAL A O 1
ATOM 1712 N N . ALA A 1 220 ? 1.456 -3.060 5.385 1.00 87.88 220 ALA A N 1
ATOM 1713 C CA . ALA A 1 220 ? 1.415 -4.035 6.471 1.00 87.88 220 ALA A CA 1
ATOM 1714 C C . ALA A 1 220 ? 2.463 -3.763 7.571 1.00 87.88 220 ALA A C 1
ATOM 1716 O O . ALA A 1 220 ? 2.215 -4.127 8.728 1.00 87.88 220 ALA A O 1
ATOM 1717 N N . ARG A 1 221 ? 3.588 -3.112 7.230 1.00 84.94 221 ARG A N 1
ATOM 1718 C CA . ARG A 1 221 ? 4.680 -2.723 8.144 1.00 84.94 221 ARG A CA 1
ATOM 1719 C C . ARG A 1 221 ? 4.485 -1.354 8.810 1.00 84.94 221 ARG A C 1
ATOM 1721 O O . ARG A 1 221 ? 5.193 -1.065 9.770 1.00 84.94 221 ARG A O 1
ATOM 1728 N N . LEU A 1 222 ? 3.486 -0.563 8.408 1.00 83.00 222 LEU A N 1
ATOM 1729 C CA . LEU A 1 222 ? 3.229 0.771 8.978 1.00 83.00 222 LEU A CA 1
ATOM 1730 C C . LEU A 1 222 ? 3.120 0.872 10.510 1.00 83.00 222 LEU A C 1
ATOM 1732 O O . LEU A 1 222 ? 3.539 1.904 11.023 1.00 83.00 222 LEU A O 1
ATOM 1736 N N . PRO A 1 223 ? 2.640 -0.129 11.282 1.00 73.75 223 PRO A N 1
ATOM 1737 C CA . PRO A 1 223 ? 2.616 -0.006 12.742 1.00 73.75 223 PRO A CA 1
ATOM 1738 C C . PRO A 1 223 ? 3.964 0.294 13.385 1.00 73.75 223 PRO A C 1
ATOM 1740 O O . PRO A 1 223 ? 4.007 0.866 14.468 1.00 73.75 223 PRO A O 1
ATOM 1743 N N . PHE A 1 224 ? 5.050 -0.101 12.723 1.00 65.88 224 PHE A N 1
ATOM 1744 C CA . PHE A 1 224 ? 6.412 0.172 13.166 1.00 65.88 224 PHE A CA 1
ATOM 1745 C C . PHE A 1 224 ? 6.925 1.537 12.699 1.00 65.88 224 PHE A C 1
ATOM 1747 O O . PHE A 1 224 ? 7.851 2.071 13.295 1.00 65.88 224 PHE A O 1
ATOM 1754 N N . LEU A 1 225 ? 6.302 2.101 11.662 1.00 70.19 225 LEU A N 1
ATOM 1755 C CA . LEU A 1 225 ? 6.712 3.330 10.986 1.00 70.19 225 LEU A CA 1
ATOM 1756 C C . LEU A 1 225 ? 5.840 4.536 11.358 1.00 70.19 225 LEU A C 1
ATOM 1758 O O . LEU A 1 225 ? 6.074 5.627 10.857 1.00 70.19 225 LEU A O 1
ATOM 1762 N N . PHE A 1 226 ? 4.844 4.390 12.240 1.00 70.75 226 PHE A N 1
ATOM 1763 C CA . PHE A 1 226 ? 3.955 5.503 12.610 1.00 70.75 226 PHE A CA 1
ATOM 1764 C C . PHE A 1 226 ? 4.677 6.705 13.239 1.00 70.75 226 PHE A C 1
ATOM 1766 O O . PHE A 1 226 ? 4.100 7.782 13.294 1.00 70.75 226 PHE A O 1
ATOM 1773 N N . LYS A 1 227 ? 5.931 6.555 13.685 1.00 74.94 227 LYS A N 1
ATOM 1774 C CA . LYS A 1 227 ? 6.759 7.685 14.140 1.00 74.94 227 LYS A CA 1
ATOM 1775 C C . LYS A 1 227 ? 7.341 8.521 12.994 1.00 74.94 227 LYS A C 1
ATOM 1777 O O . LYS A 1 227 ? 7.763 9.644 13.227 1.00 74.94 227 LYS A O 1
ATOM 1782 N N . GLU A 1 228 ? 7.385 7.969 11.786 1.00 82.69 228 GLU A N 1
ATOM 1783 C CA . GLU A 1 228 ? 8.046 8.548 10.610 1.00 82.69 228 GLU A CA 1
ATOM 1784 C C . GLU A 1 228 ? 7.046 9.018 9.544 1.00 82.69 228 GLU A C 1
ATOM 1786 O O . GLU A 1 228 ? 7.440 9.624 8.551 1.00 82.69 228 GLU A O 1
ATOM 1791 N N . VAL A 1 229 ? 5.750 8.737 9.728 1.00 87.25 229 VAL A N 1
ATOM 1792 C CA . VAL A 1 229 ? 4.701 9.037 8.749 1.00 87.25 229 VAL A CA 1
ATOM 1793 C C . VAL A 1 229 ? 3.602 9.866 9.400 1.00 87.25 229 VAL A C 1
ATOM 1795 O O . VAL A 1 229 ? 3.037 9.472 10.416 1.00 87.25 229 VAL A O 1
ATOM 1798 N N . THR A 1 230 ? 3.267 10.999 8.789 1.00 88.94 230 THR A N 1
ATOM 1799 C CA . THR A 1 230 ? 2.205 11.895 9.272 1.00 88.94 230 THR A CA 1
ATOM 1800 C C . THR A 1 230 ? 0.811 11.377 8.906 1.00 88.94 230 THR A C 1
ATOM 1802 O O . THR A 1 230 ? 0.639 10.631 7.935 1.00 88.94 230 THR A O 1
ATOM 1805 N N . ALA A 1 231 ? -0.225 11.826 9.625 1.00 88.81 231 ALA A N 1
ATOM 1806 C CA . ALA A 1 231 ? -1.613 11.503 9.279 1.00 88.81 231 ALA A CA 1
ATOM 1807 C C . ALA A 1 231 ? -1.975 11.929 7.844 1.00 88.81 231 ALA A C 1
ATOM 1809 O O . ALA A 1 231 ? -2.689 11.205 7.152 1.00 88.81 231 ALA A O 1
ATOM 1810 N N . LEU A 1 232 ? -1.439 13.060 7.371 1.00 89.12 232 LEU A N 1
ATOM 1811 C CA . LEU A 1 232 ? -1.651 13.543 6.007 1.00 89.12 232 LEU A CA 1
ATOM 1812 C C . LEU A 1 232 ? -1.049 12.587 4.968 1.00 89.12 232 LEU A C 1
ATOM 1814 O O . LEU A 1 232 ? -1.725 12.222 4.009 1.00 89.12 232 LEU A O 1
ATOM 1818 N N . GLN A 1 233 ? 0.191 12.134 5.173 1.00 91.62 233 GLN A N 1
ATOM 1819 C CA . GLN A 1 233 ? 0.825 11.154 4.286 1.00 91.62 233 GLN A CA 1
ATOM 1820 C C . GLN A 1 233 ? 0.027 9.846 4.237 1.00 91.62 233 GLN A C 1
ATOM 1822 O O . GLN A 1 233 ? -0.222 9.327 3.151 1.00 91.62 233 GLN A O 1
ATOM 1827 N N . LEU A 1 234 ? -0.434 9.336 5.385 1.00 92.88 234 LEU A N 1
ATOM 1828 C CA . LEU A 1 234 ? -1.276 8.136 5.429 1.00 92.88 234 LEU A CA 1
ATOM 1829 C C . LEU A 1 234 ? -2.611 8.329 4.705 1.00 92.88 234 LEU A C 1
ATOM 1831 O O . LEU A 1 234 ? -3.094 7.402 4.054 1.00 92.88 234 LEU A O 1
ATOM 1835 N N . ALA A 1 235 ? -3.203 9.517 4.798 1.00 92.50 235 ALA A N 1
ATOM 1836 C CA . ALA A 1 235 ? -4.462 9.813 4.136 1.00 92.50 235 ALA A CA 1
ATOM 1837 C C . ALA A 1 235 ? -4.298 9.932 2.610 1.00 92.50 235 ALA A C 1
ATOM 1839 O O . ALA A 1 235 ? -5.116 9.395 1.867 1.00 92.50 235 ALA A O 1
ATOM 1840 N N . HIS A 1 236 ? -3.191 10.510 2.132 1.00 93.25 236 HIS A N 1
ATOM 1841 C CA . HIS A 1 236 ? -2.818 10.446 0.716 1.00 93.25 236 HIS A CA 1
ATOM 1842 C C . HIS A 1 236 ? -2.592 9.009 0.245 1.00 93.25 236 HIS A C 1
ATOM 1844 O O . HIS A 1 236 ? -3.092 8.614 -0.804 1.00 93.25 236 HIS A O 1
ATOM 1850 N N . MET A 1 237 ? -1.879 8.191 1.024 1.00 95.38 237 MET A N 1
ATOM 1851 C CA . MET A 1 237 ? -1.710 6.775 0.693 1.00 95.38 237 MET A CA 1
ATOM 1852 C C . MET A 1 237 ? -3.055 6.045 0.649 1.00 95.38 237 MET A C 1
ATOM 1854 O O . MET A 1 237 ? -3.241 5.181 -0.204 1.00 95.38 237 MET A O 1
ATOM 1858 N N . LEU A 1 238 ? -3.999 6.384 1.537 1.00 94.88 238 LEU A N 1
ATOM 1859 C CA . LEU A 1 238 ? -5.351 5.828 1.524 1.00 94.88 238 LEU A CA 1
ATOM 1860 C C . LEU A 1 238 ? -6.087 6.197 0.232 1.00 94.88 238 LEU A C 1
ATOM 1862 O O . LEU A 1 238 ? -6.639 5.304 -0.410 1.00 94.88 238 LEU A O 1
ATOM 1866 N N . ASP A 1 239 ? -6.046 7.462 -0.176 1.00 93.75 239 ASP A N 1
ATOM 1867 C CA . ASP A 1 239 ? -6.643 7.937 -1.428 1.00 93.75 239 ASP A CA 1
ATOM 1868 C C . ASP A 1 239 ? -6.076 7.191 -2.645 1.00 93.75 239 ASP A C 1
ATOM 1870 O O . ASP A 1 239 ? -6.795 6.497 -3.366 1.00 93.75 239 ASP A O 1
ATOM 1874 N N . ILE A 1 240 ? -4.749 7.183 -2.776 1.00 93.69 240 ILE A N 1
ATOM 1875 C CA . ILE A 1 240 ? -4.022 6.430 -3.806 1.00 93.69 240 ILE A CA 1
ATOM 1876 C C . ILE A 1 240 ? -4.404 4.944 -3.771 1.00 93.69 240 ILE A C 1
ATOM 1878 O O . ILE A 1 240 ? -4.636 4.326 -4.811 1.00 93.69 240 ILE A O 1
ATOM 1882 N N . SER A 1 241 ? -4.510 4.345 -2.583 1.00 94.44 241 SER A N 1
ATOM 1883 C CA . SER A 1 241 ? -4.872 2.932 -2.448 1.00 94.44 241 SER A CA 1
ATOM 1884 C C . SER A 1 241 ? -6.292 2.629 -2.936 1.00 94.44 241 SER A C 1
ATOM 1886 O O . SER A 1 241 ? -6.546 1.531 -3.444 1.00 94.44 241 SER A O 1
ATOM 1888 N N . CYS A 1 242 ? -7.201 3.601 -2.828 1.00 91.44 242 CYS A N 1
ATOM 1889 C CA . CYS A 1 242 ? -8.540 3.539 -3.399 1.00 91.44 242 CYS A CA 1
ATOM 1890 C C . CYS A 1 242 ? -8.471 3.652 -4.923 1.00 91.44 242 CYS A C 1
ATOM 1892 O O . CYS A 1 242 ? -8.936 2.738 -5.607 1.00 91.44 242 CYS A O 1
ATOM 1894 N N . GLN A 1 243 ? -7.807 4.685 -5.447 1.00 91.19 243 GLN A N 1
ATOM 1895 C CA . GLN A 1 243 ? -7.674 4.937 -6.887 1.00 91.19 243 GLN A CA 1
ATOM 1896 C C . GLN A 1 243 ? -7.044 3.753 -7.641 1.00 91.19 243 GLN A C 1
ATOM 1898 O O . GLN A 1 243 ? -7.554 3.323 -8.675 1.00 91.19 243 GLN A O 1
ATOM 1903 N N . TYR A 1 244 ? -5.982 3.156 -7.092 1.00 90.62 244 TYR A N 1
ATOM 1904 C CA . TYR A 1 244 ? -5.210 2.099 -7.760 1.00 90.62 244 TYR A CA 1
ATOM 1905 C C . TYR A 1 244 ? -5.532 0.681 -7.278 1.00 90.62 244 TYR A C 1
ATOM 1907 O O . TYR A 1 244 ? -4.803 -0.265 -7.578 1.00 90.62 244 TYR A O 1
ATOM 1915 N N . SER A 1 245 ? -6.676 0.506 -6.604 1.00 88.06 245 SER A N 1
ATOM 1916 C CA . SER A 1 245 ? -7.254 -0.809 -6.287 1.00 88.06 245 SER A CA 1
ATOM 1917 C C . SER A 1 245 ? -6.334 -1.731 -5.472 1.00 88.06 245 SER A C 1
ATOM 1919 O O . SER A 1 245 ? -6.251 -2.932 -5.741 1.00 88.06 245 SER A O 1
ATOM 1921 N N . LEU A 1 246 ? -5.656 -1.192 -4.455 1.00 92.50 246 LEU A N 1
ATOM 1922 C CA . LEU A 1 246 ? -4.984 -2.031 -3.457 1.00 92.50 246 LEU A CA 1
ATOM 1923 C C . LEU A 1 246 ? -6.022 -2.836 -2.659 1.00 92.50 246 LEU A C 1
ATOM 1925 O O . LEU A 1 246 ? -7.203 -2.470 -2.590 1.00 92.50 246 LEU A O 1
ATOM 1929 N N . ASN A 1 247 ? -5.593 -3.936 -2.037 1.00 93.56 247 ASN A N 1
ATOM 1930 C CA . ASN A 1 247 ? -6.509 -4.784 -1.282 1.00 93.56 247 ASN A CA 1
ATOM 1931 C C . ASN A 1 247 ? -7.174 -4.044 -0.093 1.00 93.56 247 ASN A C 1
ATOM 1933 O O . ASN A 1 247 ? -6.620 -3.106 0.492 1.00 93.56 247 ASN A O 1
ATOM 1937 N N . LEU A 1 248 ? -8.374 -4.496 0.291 1.00 91.50 248 LEU A N 1
ATOM 1938 C CA . LEU A 1 248 ? -9.169 -3.904 1.379 1.00 91.50 248 LEU A CA 1
ATOM 1939 C C . LEU A 1 248 ? -8.405 -3.849 2.710 1.00 91.50 248 LEU A C 1
ATOM 1941 O O . LEU A 1 248 ? -8.527 -2.892 3.471 1.00 91.50 248 LEU A O 1
ATOM 1945 N N . ARG A 1 249 ? -7.580 -4.860 2.992 1.00 91.81 249 ARG A N 1
ATOM 1946 C CA . ARG A 1 249 ? -6.801 -4.936 4.230 1.00 91.81 249 ARG A CA 1
ATOM 1947 C C . ARG A 1 249 ? -5.764 -3.814 4.326 1.00 91.81 249 ARG A C 1
ATOM 1949 O O . ARG A 1 249 ? -5.570 -3.290 5.420 1.00 91.81 249 ARG A O 1
ATOM 1956 N N . SER A 1 250 ? -5.142 -3.422 3.218 1.00 93.38 250 SER A N 1
ATOM 1957 C CA . SER A 1 250 ? -4.233 -2.275 3.153 1.00 93.38 250 SER A CA 1
ATOM 1958 C C . SER A 1 250 ? -4.983 -0.964 3.394 1.00 93.38 250 SER A C 1
ATOM 1960 O O . SER A 1 250 ? -4.554 -0.161 4.218 1.00 93.38 250 SER A O 1
ATOM 1962 N N . LYS A 1 251 ? -6.158 -0.784 2.779 1.00 93.81 251 LYS A N 1
ATOM 1963 C CA . LYS A 1 251 ? -7.007 0.404 2.991 1.00 93.81 251 LYS A CA 1
ATOM 1964 C C . LYS A 1 251 ? -7.446 0.544 4.447 1.00 93.81 251 LYS A C 1
ATOM 1966 O O . LYS A 1 251 ? -7.288 1.600 5.049 1.00 93.81 251 LYS A O 1
ATOM 1971 N N . LEU A 1 252 ? -7.921 -0.550 5.047 1.00 92.88 252 LEU A N 1
ATOM 1972 C CA . LEU A 1 252 ? -8.281 -0.605 6.467 1.00 92.88 252 LEU A CA 1
ATOM 1973 C C . LEU A 1 252 ? -7.098 -0.247 7.367 1.00 92.88 252 LEU A C 1
ATOM 1975 O O . LEU A 1 252 ? -7.274 0.446 8.364 1.00 92.88 252 LEU A O 1
ATOM 1979 N N . ARG A 1 253 ? -5.893 -0.712 7.022 1.00 92.12 253 ARG A N 1
ATOM 1980 C CA . ARG A 1 253 ? -4.669 -0.438 7.780 1.00 92.12 253 ARG A CA 1
ATOM 1981 C C . ARG A 1 253 ? -4.263 1.031 7.705 1.00 92.12 253 ARG A C 1
ATOM 1983 O O . ARG A 1 253 ? -3.900 1.598 8.731 1.00 92.12 253 ARG A O 1
ATOM 1990 N N . LEU A 1 254 ? -4.352 1.628 6.519 1.00 94.31 254 LEU A N 1
ATOM 1991 C CA . LEU A 1 254 ? -4.103 3.050 6.299 1.00 94.31 254 LEU A CA 1
ATOM 1992 C C . LEU A 1 254 ? -5.109 3.902 7.076 1.00 94.31 254 LEU A C 1
ATOM 1994 O O . LEU A 1 254 ? -4.695 4.750 7.860 1.00 94.31 254 LEU A O 1
ATOM 1998 N N . LEU A 1 255 ? -6.407 3.600 6.964 1.00 94.31 255 LEU A N 1
ATOM 1999 C CA . LEU A 1 255 ? -7.454 4.279 7.730 1.00 94.31 255 LEU A CA 1
ATOM 2000 C C . LEU A 1 255 ? -7.232 4.138 9.243 1.00 94.31 255 LEU A C 1
ATOM 2002 O O . LEU A 1 255 ? -7.307 5.122 9.970 1.00 94.31 255 LEU A O 1
ATOM 2006 N N . GLN A 1 256 ? -6.898 2.936 9.723 1.00 92.81 256 GLN A N 1
ATOM 2007 C CA . GLN A 1 256 ? -6.568 2.703 11.130 1.00 92.81 256 GLN A CA 1
ATOM 2008 C C . GLN A 1 256 ? -5.400 3.591 11.589 1.00 92.81 256 GLN A C 1
ATOM 2010 O O . GLN A 1 256 ? -5.479 4.183 12.661 1.00 92.81 256 GLN A O 1
ATOM 2015 N N . GLY A 1 257 ? -4.340 3.703 10.781 1.00 91.25 257 GLY A N 1
ATOM 2016 C CA . GLY A 1 257 ? -3.191 4.563 11.067 1.00 91.25 257 GLY A CA 1
ATOM 2017 C C . GLY A 1 257 ? -3.557 6.046 11.125 1.00 91.25 257 GLY A C 1
ATOM 2018 O O . GLY A 1 257 ? -3.200 6.714 12.092 1.00 91.25 257 GLY A O 1
ATOM 2019 N N . VAL A 1 258 ? -4.338 6.537 10.153 1.00 92.25 258 VAL A N 1
ATOM 2020 C CA . VAL A 1 258 ? -4.849 7.919 10.152 1.00 92.25 258 VAL A CA 1
ATOM 2021 C C . VAL A 1 258 ? -5.607 8.213 11.447 1.00 92.25 258 VAL A C 1
ATOM 2023 O O . VAL A 1 258 ? -5.320 9.200 12.116 1.00 92.25 258 VAL A O 1
ATOM 2026 N N . LEU A 1 259 ? -6.530 7.332 11.846 1.00 91.94 259 LEU A N 1
ATOM 2027 C CA . LEU A 1 259 ? -7.344 7.517 13.050 1.00 91.94 259 LEU A CA 1
ATOM 2028 C C . LEU A 1 259 ? -6.519 7.532 14.341 1.00 91.94 259 LEU A C 1
ATOM 2030 O O . LEU A 1 259 ? -6.806 8.332 15.229 1.00 91.94 259 LEU A O 1
ATOM 2034 N N . ILE A 1 260 ? -5.507 6.664 14.452 1.00 89.31 260 ILE A N 1
ATOM 2035 C CA . ILE A 1 260 ? -4.615 6.623 15.620 1.00 89.31 260 ILE A CA 1
ATOM 2036 C C . ILE A 1 260 ? -3.884 7.958 15.769 1.00 89.31 260 ILE A C 1
ATOM 2038 O O . ILE A 1 260 ? -3.909 8.542 16.850 1.00 89.31 260 ILE A O 1
ATOM 2042 N N . ILE A 1 261 ? -3.269 8.451 14.689 1.00 88.69 261 ILE A N 1
ATOM 2043 C CA . ILE A 1 261 ? -2.494 9.696 14.727 1.00 88.69 261 ILE A CA 1
ATOM 2044 C C . ILE A 1 261 ? -3.423 10.891 14.977 1.00 88.69 261 ILE A C 1
ATOM 2046 O O . ILE A 1 261 ? -3.173 11.676 15.883 1.00 88.69 261 ILE A O 1
ATOM 2050 N N . MET A 1 262 ? -4.558 10.982 14.276 1.00 87.06 262 MET A N 1
ATOM 2051 C CA . MET A 1 262 ? -5.498 12.101 14.431 1.00 87.06 262 MET A CA 1
ATOM 2052 C C . MET A 1 262 ? -6.135 12.203 15.825 1.00 87.06 262 MET A C 1
ATOM 2054 O O . MET A 1 262 ? -6.501 13.298 16.253 1.00 87.06 262 MET A O 1
ATOM 2058 N N . VAL A 1 263 ? -6.328 11.080 16.523 1.00 85.50 263 VAL A N 1
ATOM 2059 C CA . VAL A 1 263 ? -6.830 11.089 17.908 1.00 85.50 263 VAL A CA 1
ATOM 2060 C C . VAL A 1 263 ? -5.706 11.329 18.914 1.00 85.50 263 VAL A C 1
ATOM 2062 O O . VAL A 1 263 ? -5.958 11.924 19.955 1.00 85.50 263 VAL A O 1
ATOM 2065 N N . ALA A 1 264 ? -4.471 10.924 18.618 1.00 84.25 264 ALA A N 1
ATOM 2066 C CA . ALA A 1 264 ? -3.325 11.254 19.461 1.00 84.25 264 ALA A CA 1
ATOM 2067 C C . ALA A 1 264 ? -2.958 12.751 19.381 1.00 84.25 264 ALA A C 1
ATOM 2069 O O . ALA A 1 264 ? -2.649 13.369 20.397 1.00 84.25 264 ALA A O 1
ATOM 2070 N N . GLU A 1 265 ? -3.037 13.352 18.192 1.00 79.25 265 GLU A N 1
ATOM 2071 C CA . GLU A 1 265 ? -2.622 14.731 17.897 1.00 79.25 265 GLU A CA 1
ATOM 2072 C C . GLU A 1 265 ? -3.748 15.765 18.102 1.00 79.25 265 GLU A C 1
ATOM 2074 O O . GLU A 1 265 ? -3.883 16.721 17.342 1.00 79.25 265 GLU A O 1
ATOM 2079 N N . GLU A 1 266 ? -4.574 15.620 19.146 1.00 67.50 266 GLU A N 1
ATOM 2080 C CA . GLU A 1 266 ? -5.770 16.453 19.393 1.00 67.50 266 GLU A CA 1
ATOM 2081 C C . GLU A 1 266 ? -5.563 17.984 19.434 1.00 67.50 266 GLU A C 1
ATOM 2083 O O . GLU A 1 266 ? -6.550 18.726 19.515 1.00 67.50 266 GLU A O 1
ATOM 2088 N N . GLN A 1 267 ? -4.321 18.464 19.379 1.00 52.25 267 GLN A N 1
ATOM 2089 C CA . GLN A 1 267 ? -3.941 19.858 19.570 1.00 52.25 267 GLN A CA 1
ATOM 2090 C C . GLN A 1 267 ? -3.965 20.731 18.301 1.00 52.25 267 GLN A C 1
ATOM 2092 O O . GLN A 1 267 ? -3.995 21.946 18.462 1.00 52.25 267 GLN A O 1
ATOM 2097 N N . ASP A 1 268 ? -4.065 20.185 17.077 1.00 57.34 268 ASP A N 1
ATOM 2098 C CA . ASP A 1 268 ? -4.006 21.005 15.840 1.00 57.34 268 ASP A CA 1
ATOM 2099 C C . ASP A 1 268 ? -5.211 20.828 14.884 1.00 57.34 268 ASP A C 1
ATOM 2101 O O . ASP A 1 268 ? -5.109 20.667 13.664 1.00 57.34 268 ASP A O 1
ATOM 2105 N N . LYS A 1 269 ? -6.416 20.833 15.472 1.00 58.00 269 LYS A N 1
ATOM 2106 C CA . LYS A 1 269 ? -7.695 20.514 14.800 1.00 58.00 269 LYS A CA 1
ATOM 2107 C C . LYS A 1 269 ? -8.052 21.435 13.622 1.00 58.00 269 LYS A C 1
ATOM 2109 O O . LYS A 1 269 ? -8.791 21.006 12.737 1.00 58.00 269 LYS A O 1
ATOM 2114 N N . THR A 1 270 ? -7.579 22.682 13.598 1.00 57.22 270 THR A N 1
ATOM 2115 C CA . THR A 1 270 ? -7.964 23.683 12.583 1.00 57.22 270 THR A CA 1
ATOM 2116 C C . THR A 1 270 ? -7.046 23.688 11.359 1.00 57.22 270 THR A C 1
ATOM 2118 O O . THR A 1 270 ? -7.537 23.837 10.236 1.00 57.22 270 THR A O 1
ATOM 2121 N N . HIS A 1 271 ? -5.738 23.467 11.532 1.00 58.62 271 HIS A N 1
ATOM 2122 C CA . HIS A 1 271 ? -4.803 23.383 10.404 1.00 58.62 271 HIS A CA 1
ATOM 2123 C C . HIS A 1 271 ? -4.965 22.079 9.621 1.00 58.62 271 HIS A C 1
ATOM 2125 O O . HIS A 1 271 ? -4.987 22.094 8.387 1.00 58.62 271 HIS A O 1
ATOM 2131 N N . PHE A 1 272 ? -5.159 20.960 10.325 1.00 62.50 272 PHE A N 1
ATOM 2132 C CA . PHE A 1 272 ? -5.237 19.648 9.690 1.00 62.50 272 PHE A CA 1
ATOM 2133 C C . PHE A 1 272 ? -6.477 19.488 8.794 1.00 62.50 272 PHE A C 1
ATOM 2135 O O . PHE A 1 272 ? -6.363 19.022 7.661 1.00 62.50 272 PHE A O 1
ATOM 2142 N N . ALA A 1 273 ? -7.651 19.938 9.255 1.00 64.50 273 ALA A N 1
ATOM 2143 C CA . ALA A 1 273 ? -8.895 19.854 8.482 1.00 64.50 273 ALA A CA 1
ATOM 2144 C C . ALA A 1 273 ? -8.807 20.620 7.149 1.00 64.50 273 ALA A C 1
ATOM 2146 O O . ALA A 1 273 ? -9.215 20.112 6.108 1.00 64.50 273 ALA A O 1
ATOM 2147 N N . THR A 1 274 ? -8.193 21.805 7.165 1.00 64.94 274 THR A N 1
ATOM 2148 C CA . THR A 1 274 ? -8.133 22.697 5.998 1.00 64.94 274 THR A CA 1
ATOM 2149 C C . THR A 1 274 ? -7.156 22.210 4.922 1.00 64.94 274 THR A C 1
ATOM 2151 O O . THR A 1 274 ? -7.400 22.405 3.731 1.00 64.94 274 THR A O 1
ATOM 2154 N N . TYR A 1 275 ? -6.032 21.600 5.313 1.00 66.00 275 TYR A N 1
ATOM 2155 C CA . TYR A 1 275 ? -5.024 21.121 4.357 1.00 66.00 275 TYR A CA 1
ATOM 2156 C C . TYR A 1 275 ? -5.432 19.793 3.713 1.00 66.00 275 TYR A C 1
ATOM 2158 O O . TYR A 1 275 ? -5.233 19.574 2.516 1.00 66.00 275 TYR A O 1
ATOM 2166 N N . TYR A 1 276 ? -6.053 18.926 4.508 1.00 71.00 276 TYR A N 1
ATOM 2167 C CA . TYR A 1 276 ? -6.492 17.611 4.075 1.00 71.00 276 TYR A CA 1
ATOM 2168 C C . TYR A 1 276 ? -7.624 17.684 3.037 1.00 71.00 276 TYR A C 1
ATOM 2170 O O . TYR A 1 276 ? -7.536 17.040 1.995 1.00 71.00 276 TYR A O 1
ATOM 2178 N N . GLU A 1 277 ? -8.622 18.549 3.252 1.00 75.75 277 GLU A N 1
ATOM 2179 C CA . GLU A 1 277 ? -9.744 18.759 2.318 1.00 75.75 277 GLU A CA 1
ATOM 2180 C C . GLU A 1 277 ? -9.319 19.231 0.922 1.00 75.75 277 GLU A C 1
ATOM 2182 O O . GLU A 1 277 ? -10.059 19.054 -0.042 1.00 75.75 277 GLU A O 1
ATOM 2187 N N . LYS A 1 278 ? -8.140 19.851 0.807 1.00 81.62 278 LYS A N 1
ATOM 2188 C CA . LYS A 1 278 ? -7.613 20.351 -0.470 1.00 81.62 278 LYS A CA 1
ATOM 2189 C C . LYS A 1 278 ? -6.742 19.339 -1.206 1.00 81.62 278 LYS A C 1
ATOM 2191 O O . LYS A 1 278 ? -6.529 19.501 -2.403 1.00 81.62 278 LYS A O 1
ATOM 2196 N N . SER A 1 279 ? -6.200 18.358 -0.490 1.00 83.56 279 SER A N 1
ATOM 2197 C CA . SER A 1 279 ? -5.111 17.514 -0.991 1.00 83.56 279 SER A CA 1
ATOM 2198 C C . SER A 1 279 ? -5.554 16.080 -1.286 1.00 83.56 279 SER A C 1
ATOM 2200 O O . SER A 1 279 ? -4.864 15.364 -2.006 1.00 83.56 279 SER A O 1
ATOM 2202 N N . VAL A 1 280 ? -6.696 15.658 -0.745 1.00 88.25 280 VAL A N 1
ATOM 2203 C CA . VAL A 1 280 ? -7.238 14.303 -0.886 1.00 88.25 280 VAL A CA 1
ATOM 2204 C C . VAL A 1 280 ? -8.638 14.363 -1.486 1.00 88.25 280 VAL A C 1
ATOM 2206 O O . VAL A 1 280 ? -9.352 15.347 -1.289 1.00 88.25 280 VAL A O 1
ATOM 2209 N N . ASP A 1 281 ? -9.025 13.322 -2.231 1.00 90.62 281 ASP A N 1
ATOM 2210 C CA . ASP A 1 281 ? -10.366 13.215 -2.807 1.00 90.62 281 ASP A CA 1
ATOM 2211 C C . ASP A 1 281 ? -11.463 13.534 -1.761 1.00 90.62 281 ASP A C 1
ATOM 2213 O O . ASP A 1 281 ? -11.428 12.985 -0.652 1.00 90.62 281 ASP A O 1
ATOM 2217 N N . PRO A 1 282 ? -12.458 14.387 -2.082 1.00 90.38 282 PRO A N 1
ATOM 2218 C CA . PRO A 1 282 ? -13.476 14.817 -1.123 1.00 90.38 282 PRO A CA 1
ATOM 2219 C C . PRO A 1 282 ? -14.243 13.670 -0.454 1.00 90.38 282 PRO A C 1
ATOM 2221 O O . PRO A 1 282 ? -14.626 13.779 0.707 1.00 90.38 282 PRO A O 1
ATOM 2224 N N . ILE A 1 283 ? -14.445 12.546 -1.149 1.00 90.00 283 ILE A N 1
ATOM 2225 C CA . ILE A 1 283 ? -15.141 11.382 -0.589 1.00 90.00 283 ILE A CA 1
ATOM 2226 C C . ILE A 1 283 ? -14.265 10.710 0.465 1.00 90.00 283 ILE A C 1
ATOM 2228 O O . ILE A 1 283 ? -14.756 10.321 1.525 1.00 90.00 283 ILE A O 1
ATOM 2232 N N . ILE A 1 284 ? -12.965 10.574 0.189 1.00 91.25 284 ILE A N 1
ATOM 223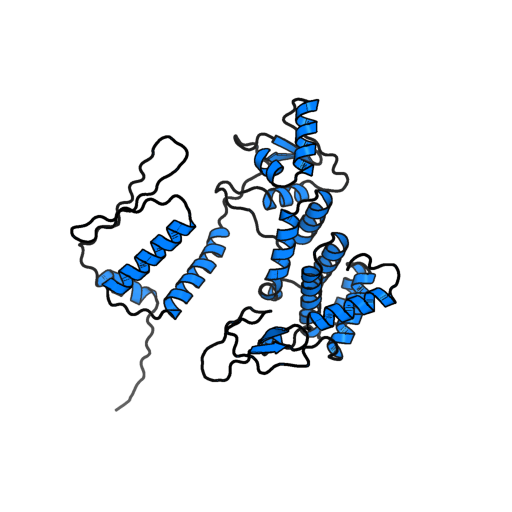3 C CA . ILE A 1 284 ? -11.994 10.064 1.162 1.00 91.25 284 ILE A CA 1
ATOM 2234 C C . ILE A 1 284 ? -11.864 11.056 2.324 1.00 91.25 284 ILE A C 1
ATOM 2236 O O . ILE A 1 284 ? -11.727 10.649 3.482 1.00 91.25 284 ILE A O 1
ATOM 2240 N N . ALA A 1 285 ? -11.994 12.356 2.051 1.00 90.75 285 ALA A N 1
ATOM 2241 C CA . ALA A 1 285 ? -12.020 13.375 3.084 1.00 90.75 285 ALA A CA 1
ATOM 2242 C C . ALA A 1 285 ? -13.191 13.200 4.057 1.00 90.75 285 ALA A C 1
ATOM 2244 O O . ALA A 1 285 ? -12.986 13.118 5.273 1.00 90.75 285 ALA A O 1
ATOM 2245 N N . ASP A 1 286 ? -14.399 13.054 3.522 1.00 90.56 286 ASP A N 1
ATOM 2246 C CA . ASP A 1 286 ? -15.615 12.826 4.299 1.00 90.56 286 ASP A CA 1
ATOM 2247 C C . ASP A 1 286 ? -15.597 11.476 5.027 1.00 90.56 286 ASP A C 1
ATOM 2249 O O . ASP A 1 286 ? -15.991 11.398 6.193 1.00 90.56 286 ASP A O 1
ATOM 2253 N N . LEU A 1 287 ? -15.055 10.431 4.390 1.00 92.69 287 LEU A N 1
ATOM 2254 C CA . LEU A 1 287 ? -14.848 9.121 5.008 1.00 92.69 287 LEU A CA 1
ATOM 2255 C C . LEU A 1 287 ? -14.014 9.235 6.287 1.00 92.69 287 LEU A C 1
ATOM 2257 O O . LEU A 1 287 ? -14.395 8.694 7.327 1.00 92.69 287 LEU A O 1
ATOM 2261 N N . ILE A 1 288 ? -12.875 9.930 6.219 1.00 92.50 288 ILE A N 1
ATOM 2262 C CA . ILE A 1 288 ? -11.984 10.086 7.372 1.00 92.50 288 ILE A CA 1
ATOM 2263 C C . ILE A 1 288 ? -12.661 10.914 8.467 1.00 92.50 288 ILE A C 1
ATOM 2265 O O . ILE A 1 288 ? -12.604 10.520 9.631 1.00 92.50 288 ILE A O 1
ATOM 2269 N N . LYS A 1 289 ? -13.354 12.007 8.124 1.00 90.81 289 LYS A N 1
ATOM 2270 C CA . LYS A 1 289 ? -14.088 12.827 9.106 1.00 90.81 289 LYS A CA 1
ATOM 2271 C C . LYS A 1 289 ? -15.122 12.009 9.879 1.00 90.81 289 LYS A C 1
ATOM 2273 O O . LYS A 1 289 ? -15.133 12.035 11.112 1.00 90.81 289 LYS A O 1
ATOM 2278 N N . GLU A 1 290 ? -15.952 11.252 9.168 1.00 93.25 290 GLU A N 1
ATOM 2279 C CA . GLU A 1 290 ? -16.999 10.431 9.775 1.00 93.25 290 GLU A CA 1
ATOM 2280 C C . GLU A 1 290 ? -16.399 9.283 10.608 1.00 93.25 290 GLU A C 1
ATOM 2282 O O . GLU A 1 290 ? -16.881 8.974 11.705 1.00 93.25 290 GLU A O 1
ATOM 2287 N N . ALA A 1 291 ? -15.290 8.696 10.145 1.00 93.81 291 ALA A N 1
ATOM 2288 C CA . ALA A 1 291 ? -14.559 7.669 10.880 1.00 93.81 291 ALA A CA 1
ATOM 2289 C C . ALA A 1 291 ? -13.959 8.216 12.186 1.00 93.81 291 ALA A C 1
ATOM 2291 O O . ALA A 1 291 ? -14.072 7.570 13.227 1.00 93.81 291 ALA A O 1
ATOM 2292 N N . VAL A 1 292 ? -13.377 9.422 12.169 1.00 92.00 292 VAL A N 1
ATOM 2293 C CA . VAL A 1 292 ? -12.855 10.097 13.371 1.00 92.00 292 VAL A CA 1
ATOM 2294 C C . VAL A 1 292 ? -13.977 10.369 14.369 1.00 92.00 292 VAL A C 1
ATOM 2296 O O . VAL A 1 292 ? -13.819 10.087 15.558 1.00 92.00 292 VAL A O 1
ATOM 2299 N N . ALA A 1 293 ? -15.118 10.887 13.906 1.00 91.75 293 ALA A N 1
ATOM 2300 C CA . ALA A 1 293 ? -16.268 11.149 14.767 1.00 91.75 293 ALA A CA 1
ATOM 2301 C C . ALA A 1 293 ? -16.785 9.857 15.425 1.00 91.75 293 ALA A C 1
ATOM 2303 O O . ALA A 1 293 ? -16.981 9.815 16.640 1.00 91.75 293 ALA A O 1
ATOM 2304 N N . SER A 1 294 ? -16.926 8.784 14.643 1.00 94.56 294 SER A N 1
ATOM 2305 C CA . SER A 1 294 ? -17.358 7.465 15.125 1.00 94.56 294 SER A CA 1
ATOM 2306 C C . SER A 1 294 ? -16.354 6.848 16.103 1.00 94.56 294 SER A C 1
ATOM 2308 O O . SER A 1 294 ? -16.734 6.272 17.123 1.00 94.56 294 SER A O 1
ATOM 2310 N N . PHE A 1 295 ? -15.054 7.012 15.844 1.00 93.88 295 PHE A N 1
ATOM 2311 C CA . PHE A 1 295 ? -14.004 6.520 16.730 1.00 93.88 295 PHE A CA 1
ATOM 2312 C C . PHE A 1 295 ? -14.001 7.241 18.081 1.00 93.88 295 PHE A C 1
ATOM 2314 O O . PHE A 1 295 ? -13.933 6.585 19.117 1.00 93.88 295 PHE A O 1
ATOM 2321 N N . LYS A 1 296 ? -14.177 8.569 18.092 1.00 91.00 296 LYS A N 1
ATOM 2322 C CA . LYS A 1 296 ? -14.294 9.366 19.327 1.00 91.00 296 LYS A CA 1
ATOM 2323 C C . LYS A 1 296 ? -15.519 9.006 20.167 1.00 91.00 296 LYS A C 1
ATOM 2325 O O . LYS A 1 296 ? -15.462 9.100 21.388 1.00 91.00 296 LYS A O 1
ATOM 2330 N N . ARG A 1 297 ? -16.606 8.554 19.533 1.00 93.94 297 ARG A N 1
ATOM 2331 C CA . ARG A 1 297 ? -17.787 8.000 20.222 1.00 93.94 297 ARG A CA 1
ATOM 2332 C C . ARG A 1 297 ? -17.580 6.565 20.730 1.00 93.94 297 ARG A C 1
ATOM 2334 O O . ARG A 1 297 ? -18.473 6.013 21.361 1.00 93.94 297 ARG A O 1
ATOM 2341 N N . GLY A 1 298 ? -16.427 5.951 20.456 1.00 93.19 298 GLY A N 1
ATOM 2342 C CA . GLY A 1 298 ? -16.103 4.576 20.844 1.00 93.19 298 GLY A CA 1
ATOM 2343 C C . GLY A 1 298 ? -16.702 3.498 19.934 1.00 93.19 298 GLY A C 1
ATOM 2344 O O . GLY A 1 298 ? -16.512 2.312 20.188 1.00 93.19 298 GLY A O 1
ATOM 2345 N N . GLU A 1 299 ? -17.384 3.871 18.848 1.00 94.75 299 GLU A N 1
ATOM 2346 C CA . GLU A 1 299 ? -18.093 2.931 17.964 1.00 94.75 299 GLU A CA 1
ATOM 2347 C C . GLU A 1 299 ? -17.133 2.034 17.168 1.00 94.75 299 GLU A C 1
ATOM 2349 O O . GLU A 1 299 ? -17.484 0.917 16.775 1.00 94.75 299 GLU A O 1
ATOM 2354 N N . LEU A 1 300 ? -15.909 2.522 16.938 1.00 95.38 300 LEU A N 1
ATOM 2355 C CA . LEU A 1 300 ? -14.863 1.809 16.202 1.00 95.38 300 LEU A CA 1
ATOM 2356 C C . LEU A 1 300 ? -13.858 1.100 17.117 1.00 95.38 300 LEU A C 1
ATOM 2358 O O . LEU A 1 300 ? -12.947 0.450 16.610 1.00 95.38 300 LEU A O 1
ATOM 2362 N N . SER A 1 301 ? -14.007 1.198 18.436 1.00 92.88 301 SER A N 1
ATOM 2363 C CA . SER A 1 301 ? -13.061 0.640 19.406 1.00 92.88 301 SER A CA 1
ATOM 2364 C C . SER A 1 301 ? -13.189 -0.878 19.558 1.00 92.88 301 SER A C 1
ATOM 2366 O O . SER A 1 301 ? -14.136 -1.513 19.082 1.00 92.88 301 SER A O 1
ATOM 2368 N N . HIS A 1 302 ? -12.208 -1.476 20.232 1.00 90.19 302 HIS A N 1
ATOM 2369 C CA . HIS A 1 302 ? -12.326 -2.829 20.761 1.00 90.19 302 HIS A CA 1
ATOM 2370 C C . HIS A 1 302 ? -13.135 -2.801 22.065 1.00 90.19 302 HIS A C 1
ATOM 2372 O O . HIS A 1 302 ? -12.692 -2.222 23.054 1.00 90.19 302 HIS A O 1
ATOM 2378 N N . ASP A 1 303 ? -14.314 -3.412 22.063 1.00 82.88 303 ASP A N 1
ATOM 2379 C CA . ASP A 1 303 ? -15.298 -3.348 23.150 1.00 82.88 303 ASP A CA 1
ATOM 2380 C C . ASP A 1 303 ? -15.400 -4.649 23.958 1.00 82.88 303 ASP A C 1
ATOM 2382 O O . ASP A 1 303 ? -15.575 -4.616 25.172 1.00 82.88 303 ASP A O 1
ATOM 2386 N N . GLU A 1 304 ? -15.236 -5.797 23.302 1.00 86.56 304 GLU A N 1
ATOM 2387 C CA . GLU A 1 304 ? -15.366 -7.109 23.933 1.00 86.56 304 GLU A CA 1
ATOM 2388 C C . GLU A 1 304 ? -14.106 -7.957 23.743 1.00 86.56 304 GLU A C 1
ATOM 2390 O O . GLU A 1 304 ? -13.608 -8.137 22.623 1.00 86.56 304 GLU A O 1
ATOM 2395 N N . PHE A 1 305 ? -13.617 -8.527 24.846 1.00 87.31 305 PHE A N 1
ATOM 2396 C CA . PHE A 1 305 ? -12.433 -9.378 24.879 1.00 87.31 305 PHE A CA 1
ATOM 2397 C C . PHE A 1 305 ? -12.751 -10.742 25.470 1.00 87.31 305 PHE A C 1
ATOM 2399 O O . PHE A 1 305 ? -13.475 -10.852 26.456 1.00 87.31 305 PHE A O 1
ATOM 2406 N N . LEU A 1 306 ? -12.186 -11.774 24.855 1.00 83.69 306 LEU A N 1
ATOM 2407 C CA . LEU A 1 306 ? -12.215 -13.133 25.365 1.00 83.69 306 LEU A CA 1
ATOM 2408 C C . LEU A 1 306 ? -11.003 -13.351 26.267 1.00 83.69 306 LEU A C 1
ATOM 2410 O O . LEU A 1 306 ? -9.886 -12.964 25.909 1.00 83.69 306 LEU A O 1
ATOM 2414 N N . ASP A 1 307 ? -11.222 -14.034 27.387 1.00 69.06 307 ASP A N 1
ATOM 2415 C CA . ASP A 1 307 ? -10.175 -14.449 28.328 1.00 69.06 307 ASP A CA 1
ATOM 2416 C C . ASP A 1 307 ? -9.448 -15.724 27.835 1.00 69.06 307 ASP A C 1
ATOM 2418 O O . ASP A 1 307 ? -9.136 -16.654 28.573 1.00 69.06 307 ASP A O 1
ATOM 2422 N N . GLU A 1 308 ? -9.229 -15.798 26.517 1.00 64.44 308 GLU A N 1
ATOM 2423 C CA . GLU A 1 308 ? -8.619 -16.925 25.796 1.00 64.44 308 GLU A CA 1
ATOM 2424 C C . GLU A 1 308 ? -7.118 -16.695 25.535 1.00 64.44 308 GLU A C 1
ATOM 2426 O O . GLU A 1 308 ? -6.517 -17.344 24.678 1.00 64.44 308 GLU A O 1
ATOM 2431 N N . ALA A 1 309 ? -6.476 -15.788 26.280 1.00 55.62 309 ALA A N 1
ATOM 2432 C CA . ALA A 1 309 ? -5.084 -15.353 26.103 1.00 55.62 309 ALA A CA 1
ATOM 2433 C C . ALA A 1 309 ? -4.011 -16.429 26.399 1.00 55.62 309 ALA A C 1
ATOM 2435 O O . ALA A 1 309 ? -2.854 -16.118 26.653 1.00 55.62 309 ALA A O 1
ATOM 2436 N N . ARG A 1 310 ? -4.369 -17.717 26.339 1.00 52.59 310 ARG A N 1
ATOM 2437 C CA . ARG A 1 310 ? -3.433 -18.849 26.425 1.00 52.59 310 ARG A CA 1
ATOM 2438 C C . ARG A 1 310 ? -2.667 -19.101 25.124 1.00 52.59 310 ARG A C 1
ATOM 2440 O O . ARG A 1 310 ? -1.774 -19.945 25.090 1.00 52.59 310 ARG A O 1
ATOM 2447 N N . LEU A 1 311 ? -3.015 -18.411 24.040 1.00 57.81 311 LEU A N 1
ATOM 2448 C CA . LEU A 1 311 ? -2.317 -18.533 22.767 1.00 57.81 311 LEU A CA 1
ATOM 2449 C C . LEU A 1 311 ? -1.074 -17.633 22.787 1.00 57.81 311 LEU A C 1
ATOM 2451 O O . LEU A 1 311 ? -1.211 -16.415 22.858 1.00 57.81 311 LEU A O 1
ATOM 2455 N N . LYS A 1 312 ? 0.122 -18.236 22.679 1.00 68.88 312 LYS A N 1
ATOM 2456 C CA . LYS A 1 312 ? 1.438 -17.578 22.502 1.00 68.88 312 LYS A CA 1
ATOM 2457 C C . LYS A 1 312 ? 1.540 -16.836 21.155 1.00 68.88 312 LYS A C 1
ATOM 2459 O O . LYS A 1 312 ? 2.442 -17.080 20.359 1.00 68.88 312 LYS A O 1
ATOM 2464 N N . VAL A 1 313 ? 0.555 -16.004 20.840 1.00 79.50 313 VAL A N 1
ATOM 2465 C CA . VAL A 1 313 ? 0.442 -15.270 19.581 1.00 79.50 313 VAL A CA 1
ATOM 2466 C C . VAL A 1 313 ? 0.755 -13.805 19.873 1.00 79.50 313 VAL A C 1
ATOM 2468 O O . VAL A 1 313 ? 0.088 -13.212 20.722 1.00 79.50 313 VAL A O 1
ATOM 2471 N N . PRO A 1 314 ? 1.729 -13.196 19.177 1.00 84.31 314 PRO A N 1
ATOM 2472 C CA . PRO A 1 314 ? 2.104 -11.809 19.417 1.00 84.31 314 PRO A CA 1
ATOM 2473 C C . PRO A 1 314 ? 0.959 -10.849 19.098 1.00 84.31 314 PRO A C 1
ATOM 2475 O O . PRO A 1 314 ? 0.080 -11.139 18.277 1.00 84.31 314 PRO A O 1
ATOM 2478 N N . CYS A 1 315 ? 1.016 -9.652 19.686 1.00 85.25 315 CYS A N 1
ATOM 2479 C CA . CYS A 1 315 ? 0.078 -8.581 19.369 1.00 85.25 315 CYS A CA 1
ATOM 2480 C C . CYS A 1 315 ? 0.007 -8.354 17.852 1.00 85.25 315 CYS A C 1
ATOM 2482 O O . CYS A 1 315 ? 1.013 -8.146 17.174 1.00 85.25 315 CYS A O 1
ATOM 2484 N N . ARG A 1 316 ? -1.200 -8.339 17.288 1.00 85.50 316 ARG A N 1
ATOM 2485 C CA . ARG A 1 316 ? -1.412 -8.170 15.847 1.00 85.50 316 ARG A CA 1
ATOM 2486 C C . ARG A 1 316 ? -0.874 -6.843 15.308 1.00 85.50 316 ARG A C 1
ATOM 2488 O O . ARG A 1 316 ? -0.544 -6.748 14.122 1.00 85.50 316 ARG A O 1
ATOM 2495 N N . LEU A 1 317 ? -0.857 -5.819 16.156 1.00 82.44 317 LEU A N 1
ATOM 2496 C CA . LEU A 1 317 ? -0.558 -4.442 15.786 1.00 82.44 317 LEU A CA 1
ATOM 2497 C C . LEU A 1 317 ? 0.928 -4.136 15.943 1.00 82.44 317 LEU A C 1
ATOM 2499 O O . LEU A 1 317 ? 1.562 -3.836 14.938 1.00 82.44 317 LEU A O 1
ATOM 2503 N N . CYS A 1 318 ? 1.487 -4.308 17.141 1.00 82.81 318 CYS A N 1
ATOM 2504 C CA . CYS A 1 318 ? 2.893 -4.001 17.427 1.00 82.81 318 CYS A CA 1
ATOM 2505 C C . CYS A 1 318 ? 3.835 -5.216 17.410 1.00 82.81 318 CYS A C 1
ATOM 2507 O O . CYS A 1 318 ? 5.032 -5.048 17.591 1.00 82.81 318 CYS A O 1
ATOM 2509 N N . ARG A 1 319 ? 3.316 -6.438 17.222 1.00 84.12 319 ARG A N 1
ATOM 2510 C CA . ARG A 1 319 ? 4.074 -7.707 17.251 1.00 84.12 319 ARG A CA 1
ATOM 2511 C C . ARG A 1 319 ? 4.825 -8.017 18.547 1.00 84.12 319 ARG A C 1
ATOM 2513 O O . ARG A 1 319 ? 5.554 -8.996 18.568 1.00 84.12 319 ARG A O 1
ATOM 2520 N N . THR A 1 320 ? 4.602 -7.262 19.621 1.00 80.69 320 THR A N 1
ATOM 2521 C CA . THR A 1 320 ? 5.139 -7.593 20.946 1.00 80.69 320 THR A CA 1
ATOM 2522 C C . THR A 1 320 ? 4.683 -8.993 21.356 1.00 80.69 320 THR A C 1
ATOM 2524 O O . THR A 1 320 ? 3.479 -9.283 21.355 1.00 80.69 320 THR A O 1
ATOM 2527 N N . GLU A 1 321 ? 5.661 -9.849 21.641 1.00 75.31 321 GLU A N 1
ATOM 2528 C CA . GLU A 1 321 ? 5.482 -11.165 22.250 1.00 75.31 321 GLU A CA 1
ATOM 2529 C C . GLU A 1 321 ? 5.273 -11.009 23.759 1.00 75.31 321 GLU A C 1
ATOM 2531 O O . GLU A 1 321 ? 5.616 -9.977 24.333 1.00 75.31 321 GLU A O 1
ATOM 2536 N N . ASP A 1 322 ? 4.637 -11.999 24.378 1.00 66.88 322 ASP A N 1
ATOM 2537 C CA . ASP A 1 322 ? 4.280 -11.982 25.797 1.00 66.88 322 ASP A CA 1
ATOM 2538 C C . ASP A 1 322 ? 5.538 -11.767 26.668 1.00 66.88 322 ASP A C 1
ATOM 2540 O O . ASP A 1 322 ? 6.420 -12.633 26.662 1.00 66.88 322 ASP A O 1
ATOM 2544 N N . PRO A 1 323 ? 5.681 -10.623 27.372 1.00 54.56 323 PRO A N 1
ATOM 2545 C CA . PRO A 1 323 ? 6.829 -10.387 28.231 1.00 54.56 323 PRO A CA 1
ATOM 2546 C C . PRO A 1 323 ? 6.638 -11.267 29.463 1.00 54.56 323 PRO A C 1
ATOM 2548 O O . PRO A 1 323 ? 5.840 -10.950 30.340 1.00 54.56 323 PRO A O 1
ATOM 2551 N N . GLY A 1 324 ? 7.328 -12.404 29.498 1.00 55.59 324 GLY A N 1
ATOM 2552 C CA . GLY A 1 324 ? 7.183 -13.459 30.506 1.00 55.59 324 GLY A CA 1
ATOM 2553 C C . GLY A 1 324 ? 7.490 -13.079 31.963 1.00 55.59 324 GLY A C 1
ATOM 2554 O O . GLY A 1 324 ? 7.679 -13.983 32.770 1.00 55.59 324 GLY A O 1
ATOM 2555 N N . ASP A 1 325 ? 7.500 -11.796 32.329 1.00 51.16 325 ASP A N 1
ATOM 2556 C CA . ASP A 1 325 ? 7.843 -11.318 33.664 1.00 51.16 325 ASP A CA 1
ATOM 2557 C C . ASP A 1 325 ? 6.632 -10.749 34.429 1.00 51.16 325 ASP A C 1
ATOM 2559 O O . ASP A 1 325 ? 6.182 -9.618 34.258 1.00 51.16 325 ASP A O 1
ATOM 2563 N N . GLN A 1 326 ? 6.127 -11.616 35.310 1.00 49.25 326 GLN A N 1
ATOM 2564 C CA . GLN A 1 326 ? 5.546 -11.410 36.649 1.00 49.25 326 GLN A CA 1
ATOM 2565 C C . GLN A 1 326 ? 4.390 -10.424 36.903 1.00 49.25 326 GLN A C 1
ATOM 2567 O O . GLN A 1 326 ? 3.810 -10.493 37.985 1.00 49.25 326 GLN A O 1
ATOM 2572 N N . TYR A 1 327 ? 3.930 -9.623 35.943 1.00 47.75 327 TYR A N 1
ATOM 2573 C CA . TYR A 1 327 ? 2.699 -8.831 36.101 1.00 47.75 327 TYR A CA 1
ATOM 2574 C C . TYR A 1 327 ? 1.785 -8.948 34.879 1.00 47.75 327 TYR A C 1
ATOM 2576 O O . TYR A 1 327 ? 1.655 -8.021 34.089 1.00 47.75 327 TYR A O 1
ATOM 2584 N N . SER A 1 328 ? 1.101 -10.095 34.776 1.00 48.78 328 SER A N 1
ATOM 2585 C CA . SER A 1 328 ? -0.039 -10.378 33.883 1.00 48.78 328 SER A CA 1
ATOM 2586 C C . SER A 1 328 ? 0.187 -10.118 32.385 1.00 48.78 328 SER A C 1
ATOM 2588 O O . SER A 1 328 ? 0.258 -8.983 31.918 1.00 48.78 328 SER A O 1
ATOM 2590 N N . SER A 1 329 ? 0.185 -11.198 31.609 1.00 58.53 329 SER A N 1
ATOM 2591 C CA . SER A 1 329 ? 0.116 -11.202 30.150 1.00 58.53 329 SER A CA 1
ATOM 2592 C C . SER A 1 329 ? -1.112 -10.420 29.647 1.00 58.53 329 SER A C 1
ATOM 2594 O O . SER A 1 329 ? -2.220 -10.926 29.502 1.00 58.53 329 SER A O 1
ATOM 2596 N N . ASN A 1 330 ? -0.911 -9.129 29.376 1.00 72.75 330 ASN A N 1
ATOM 2597 C CA . ASN A 1 330 ? -1.920 -8.140 28.972 1.00 72.75 330 ASN A CA 1
ATOM 2598 C C . ASN A 1 330 ? -2.354 -8.258 27.493 1.00 72.75 330 ASN A C 1
ATOM 2600 O O . ASN A 1 330 ? -2.778 -7.278 26.869 1.00 72.75 330 ASN A O 1
ATOM 2604 N N . LEU A 1 331 ? -2.206 -9.444 26.903 1.00 82.31 331 LEU A N 1
ATOM 2605 C CA . LEU A 1 331 ? -2.709 -9.757 25.572 1.00 82.31 331 LEU A CA 1
ATOM 2606 C C . LEU A 1 331 ? -4.159 -10.217 25.701 1.00 82.31 331 LEU A C 1
ATOM 2608 O O . LEU A 1 331 ? -4.467 -11.116 26.471 1.00 82.31 331 LEU A O 1
ATOM 2612 N N . LYS A 1 332 ? -5.062 -9.615 24.932 1.00 86.44 332 LYS A N 1
ATOM 2613 C CA . LYS A 1 332 ? -6.475 -9.998 24.899 1.00 86.44 332 LYS A CA 1
ATOM 2614 C C . LYS A 1 332 ? -6.898 -10.325 23.479 1.00 86.44 332 LYS A C 1
ATOM 2616 O O . LYS A 1 332 ? -6.453 -9.680 22.529 1.00 86.44 332 LYS A O 1
ATOM 2621 N N . VAL A 1 333 ? -7.785 -11.303 23.323 1.00 89.56 333 VAL A N 1
ATOM 2622 C CA . VAL A 1 333 ? -8.365 -11.630 22.016 1.00 89.56 333 VAL A CA 1
ATOM 2623 C C . VAL A 1 333 ? -9.650 -10.833 21.851 1.00 89.56 333 VAL A C 1
ATOM 2625 O O . VAL A 1 333 ? -10.608 -11.027 22.595 1.00 89.56 333 VAL A O 1
ATOM 2628 N N . CYS A 1 334 ? -9.693 -9.919 20.884 1.00 91.25 334 CYS A N 1
ATOM 2629 C CA . CYS A 1 334 ? -10.914 -9.169 20.603 1.00 91.25 334 CYS A CA 1
ATOM 2630 C C . CYS A 1 334 ? -11.998 -10.111 20.056 1.00 91.25 334 CYS A C 1
ATOM 2632 O O . CYS A 1 334 ? -11.775 -10.808 19.065 1.00 91.25 334 CYS A O 1
ATOM 2634 N N . ARG A 1 335 ? -13.200 -10.100 20.640 1.00 91.81 335 ARG A N 1
ATOM 2635 C CA . ARG A 1 335 ? -14.311 -10.970 20.224 1.00 91.81 335 ARG A CA 1
ATOM 2636 C C . ARG A 1 335 ? -14.763 -10.697 18.786 1.00 91.81 335 ARG A C 1
ATOM 2638 O O . ARG A 1 335 ? -15.103 -11.632 18.063 1.00 91.81 335 ARG A O 1
ATOM 2645 N N . ARG A 1 336 ? -14.728 -9.426 18.366 1.00 91.62 336 ARG A N 1
ATOM 2646 C CA . ARG A 1 336 ? -15.174 -8.978 17.036 1.00 91.62 336 ARG A CA 1
ATOM 2647 C C . ARG A 1 336 ? -14.193 -9.345 15.923 1.00 91.62 336 ARG A C 1
ATOM 2649 O O . ARG A 1 336 ? -14.598 -9.934 14.926 1.00 91.62 336 ARG A O 1
ATOM 2656 N N . CYS A 1 337 ? -12.915 -8.987 16.064 1.00 91.19 337 CYS A N 1
ATOM 2657 C CA . CYS A 1 337 ? -11.915 -9.207 15.008 1.00 91.19 337 CYS A CA 1
ATOM 2658 C C . CYS A 1 337 ? -11.031 -10.435 15.206 1.00 91.19 337 CYS A C 1
ATOM 2660 O O . CYS A 1 337 ? -10.230 -10.740 14.328 1.00 91.19 337 CYS A O 1
ATOM 2662 N N . ARG A 1 338 ? -11.162 -11.133 16.342 1.00 91.12 338 ARG A N 1
ATOM 2663 C CA . ARG A 1 338 ? -10.388 -12.333 16.702 1.00 91.12 338 ARG A CA 1
ATOM 2664 C C . ARG A 1 338 ? -8.871 -12.129 16.708 1.00 91.12 338 ARG A C 1
ATOM 2666 O O . ARG A 1 338 ? -8.115 -13.092 16.732 1.00 91.12 338 ARG A O 1
ATOM 2673 N N . HIS A 1 339 ? -8.413 -10.880 16.714 1.00 89.62 339 HIS A N 1
ATOM 2674 C CA . HIS A 1 339 ? -7.001 -10.554 16.835 1.00 89.62 339 HIS A CA 1
ATOM 2675 C C . HIS A 1 339 ? -6.578 -10.505 18.304 1.00 89.62 339 HIS A C 1
ATOM 2677 O O . HIS A 1 339 ? -7.301 -9.959 19.140 1.00 89.62 339 HIS A O 1
ATOM 2683 N N . THR A 1 340 ? -5.375 -11.007 18.581 1.00 89.44 340 THR A N 1
ATOM 2684 C CA . THR A 1 340 ? -4.666 -10.790 19.845 1.00 89.44 340 THR A CA 1
ATOM 2685 C C . THR A 1 340 ? -4.087 -9.380 19.871 1.00 89.44 340 THR A C 1
ATOM 2687 O O . THR A 1 340 ? -3.387 -8.974 18.939 1.00 89.44 340 THR A O 1
ATOM 2690 N N . ILE A 1 341 ? -4.388 -8.612 20.912 1.00 88.00 341 ILE A N 1
ATOM 2691 C CA . ILE A 1 341 ? -4.028 -7.198 21.032 1.00 88.00 341 ILE A CA 1
ATOM 2692 C C . ILE A 1 341 ? -3.481 -6.954 22.433 1.00 88.00 341 ILE A C 1
ATOM 2694 O O . ILE A 1 341 ? -4.068 -7.412 23.409 1.00 88.00 341 ILE A O 1
ATOM 2698 N N . CYS A 1 342 ? -2.356 -6.248 22.538 1.00 86.62 342 CYS A N 1
ATOM 2699 C CA . CYS A 1 342 ? -1.822 -5.833 23.833 1.00 86.62 342 CYS A CA 1
ATOM 2700 C C . CYS A 1 342 ? -2.586 -4.629 24.389 1.00 86.62 342 CYS A C 1
ATOM 2702 O O . CYS A 1 342 ? -3.176 -3.855 23.633 1.00 86.62 342 CYS A O 1
ATOM 2704 N N . PHE A 1 343 ? -2.507 -4.421 25.700 1.00 84.75 343 PHE A N 1
ATOM 2705 C CA . PHE A 1 343 ? -3.121 -3.278 26.379 1.00 84.75 343 PHE A CA 1
ATOM 2706 C C . PHE A 1 343 ? -2.816 -1.921 25.715 1.00 84.75 343 PHE A C 1
ATOM 2708 O O . PHE A 1 343 ? -3.726 -1.129 25.491 1.00 84.75 343 PHE A O 1
ATOM 2715 N N . HIS A 1 344 ? -1.573 -1.678 25.283 1.00 85.00 344 HIS A N 1
ATOM 2716 C CA . HIS A 1 344 ? -1.215 -0.435 24.580 1.00 85.00 344 HIS A CA 1
ATOM 2717 C C . HIS A 1 344 ? -1.893 -0.278 23.218 1.00 85.00 344 HIS A C 1
ATOM 2719 O O . HIS A 1 344 ? -2.144 0.835 22.776 1.00 85.00 344 HIS A O 1
ATOM 2725 N N . CYS A 1 345 ? -2.185 -1.383 22.538 1.00 87.19 345 CYS A N 1
ATOM 2726 C CA . CYS A 1 345 ? -2.812 -1.371 21.223 1.00 87.19 345 CYS A CA 1
ATOM 2727 C C . CYS A 1 345 ? -4.346 -1.449 21.295 1.00 87.19 345 CYS A C 1
ATOM 2729 O O . CYS A 1 345 ? -5.010 -1.303 20.268 1.00 87.19 345 CYS A O 1
ATOM 2731 N N . GLN A 1 346 ? -4.925 -1.650 22.484 1.00 88.44 346 GLN A N 1
ATOM 2732 C CA . GLN A 1 346 ? -6.374 -1.691 22.698 1.00 88.44 346 GLN A CA 1
ATOM 2733 C C . GLN A 1 346 ? -7.056 -0.365 22.336 1.00 88.44 346 GLN A C 1
ATOM 2735 O O . GLN A 1 346 ? -8.210 -0.375 21.912 1.00 88.44 346 GLN A O 1
ATOM 2740 N N . ILE A 1 347 ? -6.338 0.755 22.453 1.00 87.19 347 ILE A N 1
ATOM 2741 C CA . ILE A 1 347 ? -6.839 2.079 22.069 1.00 87.19 347 ILE A CA 1
ATOM 2742 C C . ILE A 1 347 ? -7.026 2.231 20.560 1.00 87.19 347 ILE A C 1
ATOM 2744 O O . ILE A 1 347 ? -7.637 3.199 20.143 1.00 87.19 347 ILE A O 1
ATOM 2748 N N . SER A 1 348 ? -6.489 1.331 19.732 1.00 90.06 348 SER A N 1
ATOM 2749 C CA . SER A 1 348 ? -6.605 1.444 18.277 1.00 90.06 348 SER A CA 1
ATOM 2750 C C . SER A 1 348 ? -8.002 1.050 17.766 1.00 90.06 348 SER A C 1
ATOM 2752 O O . SER A 1 348 ? -8.714 0.284 18.420 1.00 90.06 348 SER A O 1
ATOM 2754 N N . PRO A 1 349 ? -8.404 1.517 16.570 1.00 93.69 349 PRO A N 1
ATOM 2755 C CA . PRO A 1 349 ? -9.653 1.079 15.960 1.00 93.69 349 PRO A CA 1
ATOM 2756 C C . PRO A 1 349 ? -9.650 -0.422 15.634 1.00 93.69 349 PRO A C 1
ATOM 2758 O O . PRO A 1 349 ? -8.692 -0.957 15.069 1.00 93.69 349 PRO A O 1
ATOM 2761 N N . CYS A 1 350 ? -10.769 -1.089 15.904 1.00 94.56 350 CYS A N 1
ATOM 2762 C CA . CYS A 1 350 ? -11.006 -2.485 15.570 1.00 94.56 350 CYS A CA 1
ATOM 2763 C C . CYS A 1 350 ? -11.252 -2.667 14.068 1.00 94.56 350 CYS A C 1
ATOM 2765 O O . CYS A 1 350 ? -12.178 -2.090 13.502 1.00 94.56 350 CYS A O 1
ATOM 2767 N N . SER A 1 351 ? -10.480 -3.548 13.421 1.00 92.38 351 SER A N 1
ATOM 2768 C CA . SER A 1 351 ? -10.591 -3.808 11.976 1.00 92.38 351 SER A CA 1
ATOM 2769 C C . SER A 1 351 ? -11.981 -4.283 11.537 1.00 92.38 351 SER A C 1
ATOM 2771 O O . SER A 1 351 ? -12.442 -3.899 10.464 1.00 92.38 351 SER A O 1
ATOM 2773 N N . SER A 1 352 ? -12.669 -5.092 12.352 1.00 94.19 352 SER A N 1
ATOM 2774 C CA . SER A 1 352 ? -14.034 -5.542 12.034 1.00 94.19 352 SER A CA 1
ATOM 2775 C C . SER A 1 352 ? -15.044 -4.405 12.160 1.00 94.19 352 SER A C 1
ATOM 2777 O O . SER A 1 352 ? -15.895 -4.254 11.289 1.00 94.19 352 SER A O 1
ATOM 2779 N N . SER A 1 353 ? -14.919 -3.563 13.193 1.00 95.56 353 SER A N 1
ATOM 2780 C CA . SER A 1 353 ? -15.760 -2.369 13.343 1.00 95.56 353 SER A CA 1
ATOM 2781 C C . SER A 1 353 ? -15.534 -1.387 12.186 1.00 95.56 353 SER A C 1
ATOM 2783 O O . SER A 1 353 ? -16.501 -0.877 11.631 1.00 95.56 353 SER A O 1
ATOM 2785 N N . LEU A 1 354 ? -14.279 -1.193 11.755 1.00 94.88 354 LEU A N 1
ATOM 2786 C CA . LEU A 1 354 ? -13.942 -0.395 10.571 1.00 94.88 354 LEU A CA 1
ATOM 2787 C C . LEU A 1 354 ? -14.536 -0.969 9.281 1.00 94.88 354 LEU A C 1
ATOM 2789 O O . LEU A 1 354 ? -15.017 -0.212 8.447 1.00 94.88 354 LEU A O 1
ATOM 2793 N N . THR A 1 355 ? -14.531 -2.292 9.113 1.00 94.44 355 THR A N 1
ATOM 2794 C CA . THR A 1 355 ? -15.123 -2.937 7.929 1.00 94.44 355 THR A CA 1
ATOM 2795 C C . THR A 1 355 ? -16.629 -2.673 7.869 1.00 94.44 355 THR A C 1
ATOM 2797 O O . THR A 1 355 ? -17.128 -2.183 6.862 1.00 94.44 355 THR A O 1
ATOM 2800 N N . ILE A 1 356 ? -17.339 -2.888 8.983 1.00 94.19 356 ILE A N 1
ATOM 2801 C CA . ILE A 1 356 ? -18.779 -2.601 9.094 1.00 94.19 356 ILE A CA 1
ATOM 2802 C C . ILE A 1 356 ? -19.061 -1.113 8.848 1.00 94.19 356 ILE A C 1
ATOM 2804 O O . ILE A 1 356 ? -20.050 -0.757 8.207 1.00 94.19 356 ILE A O 1
ATOM 2808 N N . PHE A 1 357 ? -18.203 -0.235 9.368 1.00 94.75 357 PHE A N 1
ATOM 2809 C CA . PHE A 1 357 ? -18.292 1.200 9.134 1.00 94.75 357 PHE A CA 1
ATOM 2810 C C . PHE A 1 357 ? -18.170 1.539 7.643 1.00 94.75 357 PHE A C 1
ATOM 2812 O O . PHE A 1 357 ? -19.037 2.232 7.116 1.00 94.75 357 PHE A O 1
ATOM 2819 N N . LEU A 1 358 ? -17.163 0.999 6.948 1.00 91.81 358 LEU A N 1
ATOM 2820 C CA . LEU A 1 358 ? -16.969 1.217 5.511 1.00 91.81 358 LEU A CA 1
ATOM 2821 C C . LEU A 1 358 ? -18.152 0.711 4.684 1.00 91.81 358 LEU A C 1
ATOM 2823 O O . LEU A 1 358 ? -18.607 1.409 3.782 1.00 91.81 358 LEU A O 1
ATOM 2827 N N . GLU A 1 359 ? -18.701 -0.457 5.015 1.00 90.25 359 GLU A N 1
ATOM 2828 C CA . GLU A 1 359 ? -19.893 -0.989 4.346 1.00 90.25 359 GLU A CA 1
ATOM 2829 C C . GLU A 1 359 ? -21.114 -0.074 4.520 1.00 90.25 359 GLU A C 1
ATOM 2831 O O . GLU A 1 359 ? -21.885 0.132 3.579 1.00 90.25 359 GLU A O 1
ATOM 2836 N N . LYS A 1 360 ? -21.311 0.486 5.721 1.00 91.38 360 LYS A N 1
ATOM 2837 C CA . LYS A 1 360 ? -22.396 1.441 5.994 1.00 91.38 360 LYS A CA 1
ATOM 2838 C C . LYS A 1 360 ? -22.180 2.756 5.251 1.00 91.38 360 LYS A C 1
ATOM 2840 O O . LYS A 1 360 ? -23.109 3.233 4.604 1.00 91.38 360 LYS A O 1
ATOM 2845 N N . PHE A 1 361 ? -20.963 3.292 5.306 1.00 89.12 361 PHE A N 1
ATOM 2846 C CA . PHE A 1 361 ? -20.582 4.520 4.615 1.00 89.12 361 PHE A CA 1
ATOM 2847 C C . PHE A 1 361 ? -20.755 4.386 3.094 1.00 89.12 361 PHE A C 1
ATOM 2849 O O . PHE A 1 361 ? -21.302 5.276 2.446 1.00 89.12 361 PHE A O 1
ATOM 2856 N N . GLY A 1 362 ? -20.384 3.233 2.526 1.00 85.12 362 GLY A N 1
ATOM 2857 C CA . GLY A 1 362 ? -20.585 2.906 1.114 1.00 85.12 362 GLY A CA 1
ATOM 2858 C C . GLY A 1 362 ? -22.052 2.908 0.684 1.00 85.12 362 GLY A C 1
ATOM 2859 O O . GLY A 1 362 ? -22.391 3.423 -0.383 1.00 85.12 362 GLY A O 1
ATOM 2860 N N . LYS A 1 363 ? -22.946 2.379 1.528 1.00 85.69 363 LYS A N 1
ATOM 2861 C CA . LYS A 1 363 ? -24.393 2.346 1.254 1.00 85.69 363 LYS A CA 1
ATOM 2862 C C . LYS A 1 363 ? -25.026 3.736 1.274 1.00 85.69 363 LYS A C 1
ATOM 2864 O O . LYS A 1 363 ? -25.896 4.004 0.451 1.00 85.69 363 LYS A O 1
ATOM 2869 N N . THR A 1 364 ? -24.604 4.615 2.182 1.00 82.88 364 THR A N 1
ATOM 2870 C CA . THR A 1 364 ? -25.181 5.964 2.311 1.00 82.88 364 THR A CA 1
ATOM 2871 C C . THR A 1 364 ? -24.728 6.913 1.205 1.00 82.88 364 THR A C 1
ATOM 2873 O O . THR A 1 364 ? -25.487 7.795 0.817 1.00 82.88 364 THR A O 1
ATOM 2876 N N . THR A 1 365 ? -23.534 6.714 0.644 1.00 79.81 365 THR A N 1
ATOM 2877 C CA . THR A 1 365 ? -23.005 7.546 -0.455 1.00 79.81 365 THR A CA 1
ATOM 2878 C C .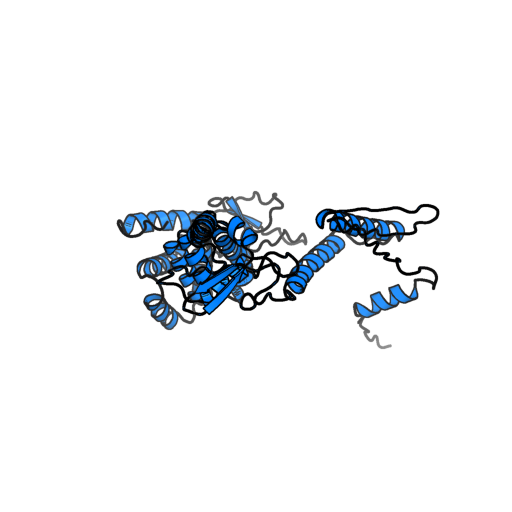 THR A 1 365 ? -23.342 7.024 -1.861 1.00 79.81 365 THR A C 1
ATOM 2880 O O . THR A 1 365 ? -22.992 7.682 -2.841 1.00 79.81 365 THR A O 1
ATOM 2883 N N . ALA A 1 366 ? -24.055 5.889 -1.956 1.00 53.31 366 ALA A N 1
ATOM 2884 C CA . ALA A 1 366 ? -24.870 5.314 -3.049 1.00 53.31 366 ALA A CA 1
ATOM 2885 C C . ALA A 1 366 ? -24.371 5.322 -4.520 1.00 53.31 366 ALA A C 1
ATOM 2887 O O . ALA A 1 366 ? -24.996 4.689 -5.365 1.00 53.31 366 ALA A O 1
ATOM 2888 N N . SER A 1 367 ? -23.271 5.980 -4.885 1.00 52.56 367 SER A N 1
ATOM 2889 C CA . SER A 1 367 ? -22.855 6.120 -6.292 1.00 52.56 367 SER A CA 1
ATOM 2890 C C . SER A 1 367 ? -21.351 6.278 -6.522 1.00 52.56 367 SER A C 1
ATOM 2892 O O . SER A 1 367 ? -20.910 6.183 -7.666 1.00 52.56 367 SER A O 1
ATOM 2894 N N . ARG A 1 368 ? -20.543 6.489 -5.473 1.00 51.56 368 ARG A N 1
ATOM 2895 C CA . ARG A 1 368 ? -19.145 6.929 -5.642 1.00 51.56 368 ARG A CA 1
ATOM 2896 C C . ARG A 1 368 ? -18.072 6.021 -5.039 1.00 51.56 368 ARG A C 1
ATOM 2898 O O . ARG A 1 368 ? -16.902 6.242 -5.301 1.00 51.56 368 ARG A O 1
ATOM 2905 N N . LEU A 1 369 ? -18.440 4.960 -4.317 1.00 56.97 369 LEU A N 1
ATOM 2906 C CA . LEU A 1 369 ? -17.489 4.024 -3.697 1.00 56.97 369 LEU A CA 1
ATOM 2907 C C . LEU A 1 369 ? -17.463 2.656 -4.386 1.00 56.97 369 LEU A C 1
ATOM 2909 O O . LEU A 1 369 ? -17.506 1.626 -3.727 1.00 56.97 369 LEU A O 1
ATOM 2913 N N . LYS A 1 370 ? -17.260 2.616 -5.710 1.00 57.91 370 LYS A N 1
ATOM 2914 C CA . LYS A 1 370 ? -16.777 1.380 -6.374 1.00 57.91 370 LYS A CA 1
ATOM 2915 C C . LYS A 1 370 ? -15.346 0.989 -5.935 1.00 57.91 370 LYS A C 1
ATOM 2917 O O . LYS A 1 370 ? -14.739 0.101 -6.521 1.00 57.91 370 LYS A O 1
ATOM 2922 N N . PHE A 1 371 ? -14.804 1.689 -4.939 1.00 56.91 371 PHE A N 1
ATOM 2923 C CA . PHE A 1 371 ? -13.424 1.653 -4.485 1.00 56.91 371 PHE A CA 1
ATOM 2924 C C . PHE A 1 371 ? -13.158 0.668 -3.342 1.00 56.91 371 PHE A C 1
ATOM 2926 O O . PHE A 1 371 ? -11.987 0.368 -3.119 1.00 56.91 371 PHE A O 1
ATOM 2933 N N . PHE A 1 372 ? -14.171 0.184 -2.614 1.00 56.97 372 PHE A N 1
ATOM 2934 C CA . PHE A 1 372 ? -13.990 -0.678 -1.435 1.00 56.97 372 PHE A CA 1
ATOM 2935 C C . PHE A 1 372 ? -14.525 -2.090 -1.626 1.00 56.97 372 PHE A C 1
ATOM 2937 O O . PHE A 1 372 ? -15.624 -2.228 -2.208 1.00 56.97 372 PHE A O 1
#

Sequence (372 aa):
MVITESQPSSTPLDALLLLATILPDAFLLPVIDIVQEKSSSTVVSIFIPTGNNVILFASIYPIVMQIAIMVVIIVALVVNEIFIGFSTVLEMASTIALKREVLYSQTVEVDYRIPDSNRHLEVRVANQSLFVDPKHIQDVSPQVSAFLLREFTHHGRTSIEPQLEDLCFEEILEAVKTLCPTELGMFPSPVTAHTFSVLARLSKHFEVPKLRSACELFVARLPFLFKEVTALQLAHMLDISCQYSLNLRSKLRLLQGVLIIMVAEEQDKTHFATYYEKSVDPIIADLIKEAVASFKRGELSHDEFLDEARLKVPCRLCRTEDPGDQYSSNLKVCRRCRHTICFHCQISPCSSSLTIFLEKFGKTTASRLKFF

Radius of gyration: 27.48 Å; chains: 1; bounding box: 74×60×95 Å

Foldseek 3Di:
DDDDDDDDDDDVVNVVVVVVVPDPPPDDDFDFDFDDDPDDAGWTWTWDDDDPDTDTDTDRDPVVVVVVVVVVVVVVCVVVVPPDDPVVVVVVVVVVVVVVVVVVVPFPQDDQQDEDPQFQAWEAEPNGTGTHRLVQQVVFFVQVVVVVVVCCVPPVDSYHYDPPVPDHPVLVVLVCQQRAAGPVRHHHDQDDLVNLLSLLVCCQVRVGVSSLVSSLVVLLCCLVCLVPAALLSLLQSLQSCLVSVRDPVSNLSSLLSSLVRCVVPVPPVPVVLVVNCVRHDVLSSVLSVVVNVCLVVVLQAQDDWDPPPPDQFAASRNRDTQPPDDDDRQWTQRPQQRTTHHPVCRSTGDSNSSVVSVVVSCVVVPPPRPRD

Organism: Bursaphelenchus xylophilus (NCBI:txid6326)

Secondary structure (DSSP, 8-state):
-----------HHHHHHHHHHHS-S------------SSS---EEEEEEETTEEEEEEE-SHHHHHHHHHHHHHHHHHHTT----HHHHHHHHHHHHHHHHHHTT------TTS-BTTB-EEEEETTEEEEE-HHHHHTT-HHHHHHHHHHHHHH--SEE----TT--HHHHHHHHHHHS--TTS-------TTTHHHHHHHHHHTT-HHHHHHHHHHHHHHHHHTTTS-HHHHHHHHHHHHHTT--HHHHHHHHHHHHHHHHHTTT-HHHHHHHHHHHS-HHHHHHHHHHHHHHHTTTTS---EES-TTS----TTT------SSS---EEEETTT--EEEGGGTTSPPHHHHHHHHHHHHHHTTTS-TT-